Protein AF-X1R7D3-F1 (afdb_monomer)

pLDDT: mean 72.69, std 16.72, range [32.16, 94.88]

Structure (mmCIF, N/CA/C/O backbone):
data_AF-X1R7D3-F1
#
_entry.id   AF-X1R7D3-F1
#
loop_
_atom_site.group_PDB
_atom_site.id
_atom_site.type_symbol
_atom_site.label_atom_id
_atom_site.label_alt_id
_atom_site.label_comp_id
_atom_site.label_asym_id
_atom_site.label_entity_id
_atom_site.label_seq_id
_atom_site.pdbx_PDB_ins_code
_atom_site.Cartn_x
_atom_site.Cartn_y
_atom_site.Cartn_z
_atom_site.occupancy
_atom_site.B_iso_or_equiv
_atom_site.auth_seq_id
_atom_site.auth_comp_id
_atom_site.auth_asym_id
_atom_site.auth_atom_id
_atom_site.pdbx_PDB_model_num
ATOM 1 N N . MET A 1 1 ? 55.077 -17.959 -72.399 1.00 57.31 1 MET A N 1
ATOM 2 C CA . MET A 1 1 ? 54.379 -18.685 -71.309 1.00 57.31 1 MET A CA 1
ATOM 3 C C . MET A 1 1 ? 54.012 -17.823 -70.086 1.00 57.31 1 MET A C 1
ATOM 5 O O . MET A 1 1 ? 52.989 -18.089 -69.477 1.00 57.31 1 MET A O 1
ATOM 9 N N . PHE A 1 2 ? 54.732 -16.735 -69.775 1.00 54.53 2 PHE A N 1
ATOM 10 C CA . PHE A 1 2 ? 54.556 -15.923 -68.549 1.00 54.53 2 PHE A CA 1
ATOM 11 C C . PHE A 1 2 ? 53.236 -15.140 -68.358 1.00 54.53 2 PHE A C 1
ATOM 13 O O . PHE A 1 2 ? 52.910 -14.732 -67.244 1.00 54.53 2 PHE A O 1
ATOM 20 N N . LYS A 1 3 ? 52.459 -14.878 -69.418 1.00 59.38 3 LYS A N 1
ATOM 21 C CA . LYS A 1 3 ? 51.266 -14.004 -69.335 1.00 59.38 3 LYS A CA 1
ATOM 22 C C . LYS A 1 3 ? 50.040 -14.712 -68.739 1.00 59.38 3 LYS A C 1
ATOM 24 O O . LYS A 1 3 ? 49.162 -14.050 -68.191 1.00 59.38 3 LYS A O 1
ATOM 29 N N . LYS A 1 4 ? 49.978 -16.046 -68.841 1.00 58.50 4 LYS A N 1
ATOM 30 C CA . LYS A 1 4 ? 48.830 -16.857 -68.397 1.00 58.50 4 LYS A CA 1
ATOM 31 C C . LYS A 1 4 ? 48.895 -17.153 -66.894 1.00 58.50 4 LYS A C 1
ATOM 33 O O . LYS A 1 4 ? 47.883 -17.013 -66.218 1.00 58.50 4 LYS A O 1
ATOM 38 N N . GLU A 1 5 ? 50.087 -17.429 -66.361 1.00 60.28 5 GLU A N 1
ATOM 39 C CA . GLU A 1 5 ? 50.315 -17.604 -64.916 1.00 60.28 5 GLU A CA 1
ATOM 40 C C . GLU A 1 5 ? 50.056 -16.327 -64.118 1.00 60.28 5 GLU A C 1
ATOM 42 O O . GLU A 1 5 ? 49.361 -16.380 -63.107 1.00 60.28 5 GLU A O 1
ATOM 47 N N . LYS A 1 6 ? 50.518 -15.165 -64.606 1.00 62.75 6 LYS A N 1
ATOM 48 C CA . LYS A 1 6 ? 50.234 -13.875 -63.953 1.00 62.75 6 LYS A CA 1
ATOM 49 C C . LYS A 1 6 ? 48.738 -13.561 -63.913 1.00 62.75 6 LYS A C 1
ATOM 51 O O . LYS A 1 6 ? 48.257 -13.040 -62.918 1.00 62.75 6 LYS A O 1
ATOM 56 N N . ARG A 1 7 ? 47.983 -13.905 -64.966 1.00 62.12 7 ARG A N 1
ATOM 57 C CA . ARG A 1 7 ? 46.517 -13.750 -64.969 1.00 62.12 7 ARG A CA 1
ATOM 58 C C . ARG A 1 7 ? 45.848 -14.702 -63.980 1.00 62.12 7 ARG A C 1
ATOM 60 O O . ARG A 1 7 ? 44.952 -14.271 -63.270 1.00 62.12 7 ARG A O 1
ATOM 67 N N . LEU A 1 8 ? 46.322 -15.946 -63.891 1.00 65.94 8 LEU A N 1
ATOM 68 C CA . LEU A 1 8 ? 45.796 -16.947 -62.962 1.00 65.94 8 LEU A CA 1
ATOM 69 C C . LEU A 1 8 ? 46.072 -16.583 -61.492 1.00 65.94 8 LEU A C 1
ATOM 71 O O . LEU A 1 8 ? 45.227 -16.822 -60.629 1.00 65.94 8 LEU A O 1
ATOM 75 N N . SER A 1 9 ? 47.238 -16.000 -61.191 1.00 70.06 9 SER A N 1
ATOM 76 C CA . SER A 1 9 ? 47.550 -15.538 -59.834 1.00 70.06 9 SER A CA 1
ATOM 77 C C . SER A 1 9 ? 46.717 -14.314 -59.464 1.00 70.06 9 SER A C 1
ATOM 79 O O . SER A 1 9 ? 46.185 -14.264 -58.358 1.00 70.06 9 SER A O 1
ATOM 81 N N . LEU A 1 10 ? 46.527 -13.381 -60.404 1.00 73.25 10 LEU A N 1
ATOM 82 C CA . LEU A 1 10 ? 45.709 -12.187 -60.209 1.00 73.25 10 LEU A CA 1
ATOM 83 C C . LEU A 1 10 ? 44.244 -12.559 -59.937 1.00 73.25 10 LEU A C 1
ATOM 85 O O . LEU A 1 10 ? 43.667 -12.080 -58.967 1.00 73.25 10 LEU A O 1
ATOM 89 N N . THR A 1 11 ? 43.657 -13.474 -60.719 1.00 74.25 11 THR A N 1
ATOM 90 C CA . THR A 1 11 ? 42.266 -13.921 -60.520 1.00 74.25 11 THR A CA 1
ATOM 91 C C . THR A 1 11 ? 42.070 -14.655 -59.197 1.00 74.25 11 THR A C 1
ATOM 93 O O . THR A 1 11 ? 41.036 -14.490 -58.559 1.00 74.25 11 THR A O 1
ATOM 96 N N . LYS A 1 12 ? 43.065 -15.428 -58.737 1.00 74.06 12 LYS A N 1
ATOM 97 C CA . LYS A 1 12 ? 43.031 -16.064 -57.407 1.00 74.06 12 LYS A CA 1
ATOM 98 C C . LYS A 1 12 ? 43.104 -15.032 -56.280 1.00 74.06 12 LYS A C 1
ATOM 100 O O . LYS A 1 12 ? 42.455 -15.216 -55.253 1.00 74.06 12 LYS A O 1
ATOM 105 N N . LEU A 1 13 ? 43.872 -13.959 -56.472 1.00 75.12 13 LEU A N 1
ATOM 106 C CA . LEU A 1 13 ? 43.991 -12.857 -55.517 1.00 75.12 13 LEU A CA 1
ATOM 107 C C . LEU A 1 13 ? 42.681 -12.065 -55.427 1.00 75.12 13 LEU A C 1
ATOM 109 O O . LEU A 1 13 ? 42.188 -11.853 -54.326 1.00 75.12 13 LEU A O 1
ATOM 113 N N . PHE A 1 14 ? 42.063 -11.744 -56.569 1.00 75.25 14 PHE A N 1
ATOM 114 C CA . PHE A 1 14 ? 40.740 -11.113 -56.627 1.00 75.25 14 PHE A CA 1
ATOM 115 C C . PHE A 1 14 ? 39.644 -11.988 -56.016 1.00 75.25 14 PHE A C 1
ATOM 117 O O . PHE A 1 14 ? 38.826 -11.480 -55.256 1.00 75.25 14 PHE A O 1
ATOM 124 N N . LEU A 1 15 ? 39.658 -13.300 -56.276 1.00 76.31 15 LEU A N 1
ATOM 125 C CA . LEU A 1 15 ? 38.695 -14.227 -55.683 1.00 76.31 15 LEU A CA 1
ATOM 126 C C . LEU A 1 15 ? 38.820 -14.250 -54.152 1.00 76.31 15 LEU A C 1
ATOM 128 O O . LEU A 1 15 ? 37.821 -14.107 -53.454 1.00 76.31 15 LEU A O 1
ATOM 132 N N . ARG A 1 16 ? 40.045 -14.345 -53.620 1.00 79.31 16 ARG A N 1
ATOM 133 C CA . ARG A 1 16 ? 40.295 -14.294 -52.168 1.00 79.31 16 ARG A CA 1
ATOM 134 C C . ARG A 1 16 ? 39.873 -12.961 -51.553 1.00 79.31 16 ARG A C 1
ATOM 136 O O . ARG A 1 16 ? 39.253 -12.969 -50.496 1.00 79.31 16 ARG A O 1
ATOM 143 N N . LEU A 1 17 ? 40.161 -11.844 -52.228 1.00 75.69 17 LEU A N 1
ATOM 144 C CA . LEU A 1 17 ? 39.740 -10.517 -51.777 1.00 75.69 17 LEU A CA 1
ATOM 145 C C . LEU A 1 17 ? 38.211 -10.401 -51.754 1.00 75.69 17 LEU A C 1
ATOM 147 O O . LEU A 1 17 ? 37.659 -9.898 -50.785 1.00 75.69 17 LEU A O 1
ATOM 151 N N . SER A 1 18 ? 37.530 -10.914 -52.785 1.00 73.94 18 SER A N 1
ATOM 152 C CA . SER A 1 18 ? 36.067 -10.876 -52.888 1.00 73.94 18 SER A CA 1
ATOM 153 C C . SER A 1 18 ? 35.377 -11.734 -51.826 1.00 73.94 18 SER A C 1
ATOM 155 O O . SER A 1 18 ? 34.414 -11.283 -51.218 1.00 73.94 18 SER A O 1
ATOM 157 N N . ILE A 1 19 ? 35.910 -12.924 -51.527 1.00 77.06 19 ILE A N 1
ATOM 158 C CA . ILE A 1 19 ? 35.391 -13.793 -50.463 1.00 77.06 19 ILE A CA 1
ATOM 159 C C . ILE A 1 19 ? 35.581 -13.122 -49.097 1.00 77.06 19 ILE A C 1
ATOM 161 O O . ILE A 1 19 ? 34.646 -13.094 -48.302 1.00 77.06 19 ILE A O 1
ATOM 165 N N . ALA A 1 20 ? 36.752 -12.528 -48.840 1.00 77.62 20 ALA A N 1
ATOM 166 C CA . ALA A 1 20 ? 37.013 -11.803 -47.597 1.00 77.62 20 ALA A CA 1
ATOM 167 C C . ALA A 1 20 ? 36.073 -10.597 -47.418 1.00 77.62 20 ALA A C 1
ATOM 169 O O . ALA A 1 20 ? 35.551 -10.392 -46.325 1.00 77.62 20 ALA A O 1
ATOM 170 N N . LEU A 1 21 ? 35.804 -9.851 -48.496 1.00 77.69 21 LEU A N 1
ATOM 171 C CA . LEU A 1 21 ? 34.891 -8.703 -48.495 1.00 77.69 21 LEU A CA 1
ATOM 172 C C . LEU A 1 21 ? 33.436 -9.104 -48.218 1.00 77.69 21 LEU A C 1
ATOM 174 O O . LEU A 1 21 ? 32.742 -8.414 -47.473 1.00 77.69 21 LEU A O 1
ATOM 178 N N . ILE A 1 22 ? 32.980 -10.231 -48.775 1.00 75.94 22 ILE A N 1
ATOM 179 C CA . ILE A 1 22 ? 31.640 -10.774 -48.508 1.00 75.94 22 ILE A CA 1
ATOM 180 C C . ILE A 1 22 ? 31.528 -11.210 -47.040 1.00 75.94 22 ILE A C 1
ATOM 182 O O . ILE A 1 22 ? 30.565 -10.842 -46.373 1.00 75.94 22 ILE A O 1
ATOM 186 N N . PHE A 1 23 ? 32.532 -11.913 -46.501 1.00 65.62 23 PHE A N 1
ATOM 187 C CA . PHE A 1 23 ? 32.554 -12.302 -45.085 1.00 65.62 23 PHE A CA 1
ATOM 188 C C . PHE A 1 23 ? 32.565 -11.093 -44.139 1.00 65.62 23 PHE A C 1
ATOM 190 O O . PHE A 1 23 ? 31.862 -11.103 -43.130 1.00 65.62 23 PHE A O 1
ATOM 197 N N . SER A 1 24 ? 33.305 -10.029 -44.469 1.00 67.38 24 SER A N 1
ATOM 198 C CA . SER A 1 24 ? 33.297 -8.800 -43.668 1.00 67.38 24 SER A CA 1
ATOM 199 C C . SER A 1 24 ? 31.963 -8.055 -43.744 1.00 67.38 24 SER A C 1
ATOM 201 O O . SER A 1 24 ? 31.527 -7.498 -42.742 1.00 67.38 24 SER A O 1
ATOM 203 N N . LEU A 1 25 ? 31.280 -8.074 -44.895 1.00 63.66 25 LEU A N 1
ATOM 204 C CA . LEU A 1 25 ? 29.957 -7.459 -45.032 1.00 63.66 25 LEU A CA 1
ATOM 205 C C . LEU A 1 25 ? 28.893 -8.213 -44.223 1.00 63.66 25 LEU A C 1
ATOM 207 O O . LEU A 1 25 ? 28.057 -7.574 -43.595 1.00 63.66 25 LEU A O 1
ATOM 211 N N . VAL A 1 26 ? 28.960 -9.549 -44.184 1.00 65.19 26 VAL A N 1
ATOM 212 C CA . VAL A 1 26 ? 28.057 -10.391 -43.377 1.00 65.19 26 VAL A CA 1
ATOM 213 C C . VAL A 1 26 ? 28.257 -10.152 -41.875 1.00 65.19 26 VAL A C 1
ATOM 215 O O . VAL A 1 26 ? 27.282 -10.136 -41.129 1.00 65.19 26 VAL A O 1
ATOM 218 N N . LEU A 1 27 ? 29.488 -9.888 -41.421 1.00 56.31 27 LEU A N 1
ATOM 219 C CA . LEU A 1 27 ? 29.767 -9.535 -40.020 1.00 56.31 27 LEU A CA 1
ATOM 220 C C . LEU A 1 27 ? 29.240 -8.146 -39.627 1.00 56.31 27 LEU A C 1
ATOM 222 O O . LEU A 1 27 ? 28.876 -7.947 -38.474 1.00 56.31 27 LEU A O 1
ATOM 226 N N . ILE A 1 28 ? 29.180 -7.197 -40.567 1.00 57.78 28 ILE A N 1
ATOM 227 C CA . ILE A 1 28 ? 28.663 -5.839 -40.318 1.00 57.78 28 ILE A CA 1
ATOM 228 C C . ILE A 1 28 ? 27.134 -5.781 -40.494 1.00 57.78 28 ILE A C 1
ATOM 230 O O . ILE A 1 28 ? 26.473 -4.993 -39.824 1.00 57.78 28 ILE A O 1
ATOM 234 N N . SER A 1 29 ? 26.555 -6.623 -41.362 1.00 51.72 29 SER A N 1
ATOM 235 C CA . SER A 1 29 ? 25.100 -6.714 -41.573 1.00 51.72 29 SER A CA 1
ATOM 236 C C . SER A 1 29 ? 24.402 -7.715 -40.655 1.00 51.72 29 SER A C 1
ATOM 238 O O . SER A 1 29 ? 23.189 -7.884 -40.769 1.00 51.72 29 SER A O 1
ATOM 240 N N . SER A 1 30 ? 25.139 -8.406 -39.789 1.00 49.28 30 SER A N 1
ATOM 241 C CA . SER A 1 30 ? 24.543 -9.118 -38.667 1.00 49.28 30 SER A CA 1
ATOM 242 C C . SER A 1 30 ? 24.282 -8.060 -37.603 1.00 49.28 30 SER A C 1
ATOM 244 O O . SER A 1 30 ? 25.241 -7.622 -36.963 1.00 49.28 30 SER A O 1
ATOM 246 N N . PRO A 1 31 ? 23.044 -7.573 -37.409 1.00 49.59 31 PRO A N 1
ATOM 247 C CA . PRO A 1 31 ? 22.783 -6.799 -36.218 1.00 49.59 31 PRO A CA 1
ATOM 248 C C . PRO A 1 31 ? 23.159 -7.709 -35.046 1.00 49.59 31 PRO A C 1
ATOM 250 O O . PRO A 1 31 ? 22.603 -8.795 -34.890 1.00 49.59 31 PRO A O 1
ATOM 253 N N . ASN A 1 32 ? 24.095 -7.265 -34.205 1.00 48.78 32 ASN A N 1
ATOM 254 C CA . ASN A 1 32 ? 24.322 -7.812 -32.863 1.00 48.78 32 ASN A CA 1
ATOM 255 C C . ASN A 1 32 ? 23.119 -7.528 -31.951 1.00 48.78 32 ASN A C 1
ATOM 257 O O . ASN A 1 32 ? 23.250 -7.225 -30.772 1.00 48.78 32 ASN A O 1
ATOM 261 N N . SER A 1 33 ? 21.921 -7.614 -32.502 1.00 44.06 33 SER A N 1
ATOM 262 C CA . SER A 1 33 ? 20.726 -7.838 -31.754 1.00 44.06 33 SER A CA 1
ATOM 263 C C . SER A 1 33 ? 20.645 -9.357 -31.631 1.00 44.06 33 SER A C 1
ATOM 265 O O . SER A 1 33 ? 19.944 -10.033 -32.387 1.00 44.06 33 SER A O 1
ATOM 267 N N . THR A 1 34 ? 21.340 -9.912 -30.638 1.00 40.88 34 THR A N 1
ATOM 268 C CA . THR A 1 34 ? 20.720 -10.973 -29.843 1.00 40.88 34 THR A CA 1
ATOM 269 C C . THR A 1 34 ? 19.442 -10.371 -29.270 1.00 40.88 34 THR A C 1
ATOM 271 O O . THR A 1 34 ? 19.371 -9.990 -28.107 1.00 40.88 34 THR A O 1
ATOM 274 N N . ILE A 1 35 ? 18.439 -10.225 -30.137 1.00 46.88 35 ILE A N 1
ATOM 275 C CA . ILE A 1 35 ? 17.045 -10.210 -29.772 1.00 46.88 35 ILE A CA 1
ATOM 276 C C . ILE A 1 35 ? 16.872 -11.630 -29.269 1.00 46.88 35 ILE A C 1
ATOM 278 O O . ILE A 1 35 ? 16.552 -12.554 -30.013 1.00 46.88 35 ILE A O 1
ATOM 282 N N . LEU A 1 36 ? 17.182 -11.820 -27.986 1.00 41.06 36 LEU A N 1
ATOM 283 C CA . LEU A 1 36 ? 16.329 -12.652 -27.171 1.00 41.06 36 LEU A CA 1
ATOM 284 C C . LEU A 1 36 ? 14.931 -12.181 -27.546 1.00 41.06 36 LEU A C 1
ATOM 286 O O . LEU A 1 36 ? 14.529 -11.078 -27.181 1.00 41.06 36 L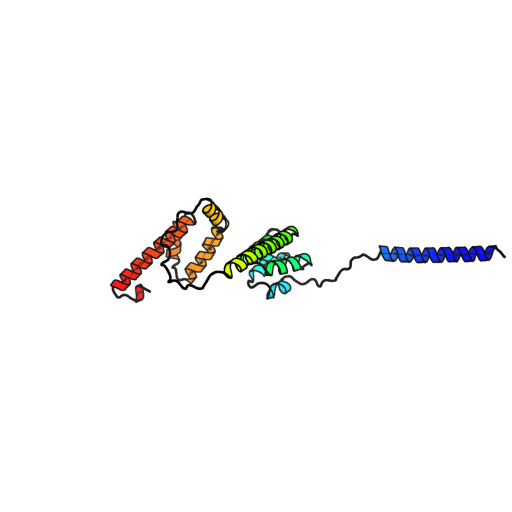EU A O 1
ATOM 290 N N . ALA A 1 37 ? 14.238 -12.968 -28.363 1.00 42.53 37 ALA A N 1
ATOM 291 C CA . ALA A 1 37 ? 12.797 -12.911 -28.424 1.00 42.53 37 ALA A CA 1
ATOM 292 C C . ALA A 1 37 ? 12.338 -13.344 -27.025 1.00 42.53 37 ALA A C 1
ATOM 294 O O . ALA A 1 37 ? 11.969 -14.490 -26.800 1.00 42.53 37 ALA A O 1
ATOM 295 N N . SER A 1 38 ? 12.524 -12.457 -26.043 1.00 50.25 38 SER A N 1
ATOM 296 C CA . SER A 1 38 ? 11.838 -12.518 -24.774 1.00 50.25 38 SER A CA 1
ATOM 297 C C . SER A 1 38 ? 10.393 -12.420 -25.191 1.00 50.25 38 SER A C 1
ATOM 299 O O . SER A 1 38 ? 9.973 -11.364 -25.657 1.00 50.25 38 SER A O 1
ATOM 301 N N . GLU A 1 39 ? 9.675 -13.530 -25.080 1.00 55.97 39 GLU A N 1
ATOM 302 C CA . GLU A 1 39 ? 8.222 -13.532 -25.026 1.00 55.97 39 GLU A CA 1
ATOM 303 C C . GLU A 1 39 ? 7.790 -12.273 -24.258 1.00 55.97 39 GLU A C 1
ATOM 305 O O . GLU A 1 39 ? 8.197 -12.055 -23.104 1.00 55.97 39 GLU A O 1
ATOM 310 N N . THR A 1 40 ? 7.105 -11.365 -24.951 1.00 59.59 40 THR A N 1
ATOM 311 C CA . THR A 1 40 ? 6.524 -10.182 -24.330 1.00 59.59 40 THR A CA 1
ATOM 312 C C . THR A 1 40 ? 5.401 -10.714 -23.455 1.00 59.59 40 THR A C 1
ATOM 314 O O . THR A 1 40 ? 4.355 -11.154 -23.926 1.00 59.59 40 THR A O 1
ATOM 317 N N . ILE A 1 41 ? 5.684 -10.828 -22.158 1.00 79.19 41 ILE A N 1
ATOM 318 C CA . ILE A 1 41 ? 4.720 -11.347 -21.193 1.00 79.19 41 ILE A CA 1
ATOM 319 C C . ILE A 1 41 ? 3.824 -10.176 -20.819 1.00 79.19 41 ILE A C 1
ATOM 321 O O . ILE A 1 41 ? 4.319 -9.122 -20.410 1.00 79.19 41 ILE A O 1
ATOM 325 N N . ASN A 1 42 ? 2.511 -10.365 -20.947 1.00 85.38 42 ASN A N 1
ATOM 326 C CA . ASN A 1 42 ? 1.552 -9.357 -20.529 1.00 85.38 42 ASN A CA 1
ATOM 327 C C . ASN A 1 42 ? 1.665 -9.126 -19.017 1.00 85.38 42 ASN A C 1
ATOM 329 O O . ASN A 1 42 ? 1.667 -10.079 -18.229 1.00 85.38 42 ASN A O 1
ATOM 333 N N . VAL A 1 43 ? 1.702 -7.859 -18.605 1.00 85.75 43 VAL A N 1
ATOM 334 C CA . VAL A 1 43 ? 1.849 -7.487 -17.195 1.00 85.75 43 VAL A CA 1
ATOM 335 C C . VAL A 1 43 ? 0.803 -8.151 -16.301 1.00 85.75 43 VAL A C 1
ATOM 337 O O . VAL A 1 43 ? 1.138 -8.586 -15.202 1.00 85.75 43 VAL A O 1
ATOM 340 N N . LYS A 1 44 ? -0.442 -8.308 -16.774 1.00 86.38 44 LYS A N 1
ATOM 341 C CA . LYS A 1 44 ? -1.538 -8.899 -15.989 1.00 86.38 44 LYS A CA 1
ATOM 342 C C . LYS A 1 44 ? -1.271 -10.353 -15.629 1.00 86.38 44 LYS A C 1
ATOM 344 O O . LYS A 1 44 ? -1.581 -10.761 -14.513 1.00 86.38 44 LYS A O 1
ATOM 349 N N . ASP A 1 45 ? -0.695 -11.110 -16.555 1.00 88.25 45 ASP A N 1
ATOM 350 C CA . ASP A 1 45 ? -0.355 -12.509 -16.321 1.00 88.25 45 ASP A CA 1
ATOM 351 C C . ASP A 1 45 ? 0.872 -12.617 -15.412 1.00 88.25 45 ASP A C 1
ATOM 353 O O . ASP A 1 45 ? 0.902 -13.460 -14.518 1.00 88.25 45 ASP A O 1
ATOM 357 N N . TYR A 1 46 ? 1.844 -11.710 -15.567 1.00 88.81 46 TYR A N 1
ATOM 358 C CA . TYR A 1 46 ? 3.070 -11.718 -14.767 1.00 88.81 46 TYR A CA 1
ATOM 359 C C . TYR A 1 46 ? 2.831 -11.400 -13.282 1.00 88.81 46 TYR A C 1
ATOM 361 O O . TYR A 1 46 ? 3.474 -11.990 -12.414 1.00 88.81 46 TYR A O 1
ATOM 369 N N . ILE A 1 47 ? 1.910 -10.481 -12.968 1.00 89.62 47 ILE A N 1
ATOM 370 C CA . ILE A 1 47 ? 1.684 -10.003 -11.590 1.00 89.62 47 ILE A CA 1
ATOM 371 C C . ILE A 1 47 ? 0.651 -10.813 -10.798 1.00 89.62 47 ILE A C 1
ATOM 373 O O . ILE A 1 47 ? 0.571 -10.657 -9.578 1.00 89.62 47 ILE A O 1
ATOM 377 N N . LYS A 1 48 ? -0.126 -11.674 -11.467 1.00 86.00 48 LYS A N 1
ATOM 378 C CA . LYS A 1 48 ? -1.293 -12.373 -10.904 1.00 86.00 48 LYS A CA 1
ATOM 379 C C . LYS A 1 48 ? -0.998 -13.150 -9.617 1.00 86.00 48 LYS A C 1
ATOM 381 O O . LYS A 1 48 ? -1.804 -13.102 -8.694 1.00 86.00 48 LYS A O 1
ATOM 386 N N . ASP A 1 49 ? 0.156 -13.809 -9.551 1.00 85.81 49 ASP A N 1
ATOM 387 C CA . ASP A 1 49 ? 0.562 -14.638 -8.406 1.00 85.81 49 ASP A CA 1
ATOM 388 C C . ASP A 1 49 ? 1.659 -13.977 -7.548 1.00 85.81 49 ASP A C 1
ATOM 390 O O . ASP A 1 49 ? 2.175 -14.580 -6.608 1.00 85.81 49 ASP A O 1
ATOM 394 N N . LYS A 1 50 ? 2.038 -12.731 -7.868 1.00 88.06 50 LYS A N 1
ATOM 395 C CA 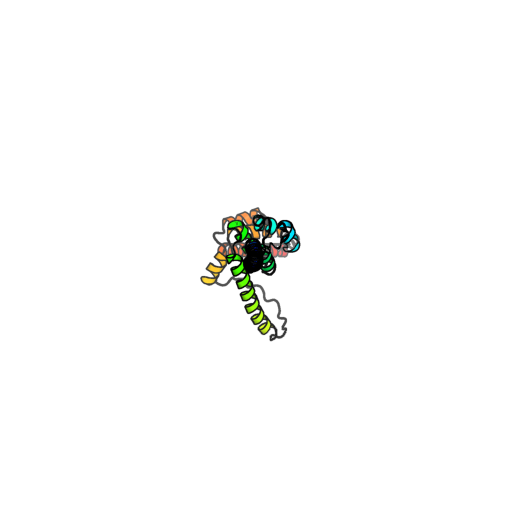. LYS A 1 50 ? 3.129 -12.007 -7.193 1.00 88.06 50 LYS A CA 1
ATOM 396 C C . LYS A 1 50 ? 2.640 -11.050 -6.119 1.00 88.06 50 LYS A C 1
ATOM 398 O O . LYS A 1 50 ? 3.350 -10.836 -5.138 1.00 88.06 50 LYS A O 1
ATOM 403 N N . PHE A 1 51 ? 1.438 -10.495 -6.283 1.00 88.25 51 PHE A N 1
ATOM 404 C CA . PHE A 1 51 ? 0.890 -9.517 -5.351 1.00 88.25 51 PHE A CA 1
ATOM 405 C C . PHE A 1 51 ? -0.480 -9.931 -4.803 1.00 88.25 51 PHE A C 1
ATOM 407 O O . PHE A 1 51 ? -1.350 -10.351 -5.564 1.00 88.25 51 PHE A O 1
ATOM 414 N N . PRO A 1 52 ? -0.732 -9.735 -3.497 1.00 78.00 52 PRO A N 1
ATOM 415 C CA . PRO A 1 52 ? -1.973 -10.170 -2.855 1.00 78.00 52 PRO A CA 1
ATOM 416 C C . PRO A 1 52 ? -3.195 -9.303 -3.202 1.00 78.00 52 PRO A C 1
ATOM 418 O O . PRO A 1 52 ? -4.327 -9.696 -2.926 1.00 78.00 52 PRO A O 1
ATOM 421 N N . SER A 1 53 ? -2.999 -8.110 -3.778 1.00 83.19 53 SER A N 1
ATOM 422 C CA . SER A 1 53 ? -4.064 -7.122 -3.989 1.00 83.19 53 SER A CA 1
ATOM 423 C C . SER A 1 53 ? -4.300 -6.808 -5.464 1.00 83.19 53 SER A C 1
ATOM 425 O O . SER A 1 53 ? -3.387 -6.486 -6.215 1.00 83.19 53 SER A O 1
ATOM 427 N N . VAL A 1 54 ? -5.566 -6.772 -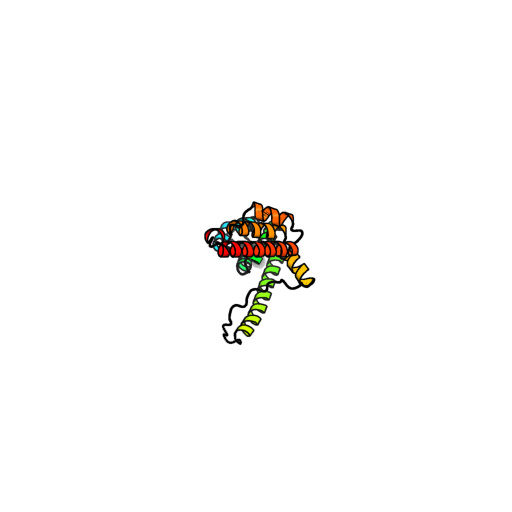5.876 1.00 83.94 54 VAL A N 1
ATOM 428 C CA . VAL A 1 54 ? -5.956 -6.421 -7.255 1.00 83.94 54 VAL A CA 1
ATOM 429 C C . VAL A 1 54 ? -5.613 -4.979 -7.648 1.00 83.94 54 VAL A C 1
ATOM 431 O O . VAL A 1 54 ? -5.664 -4.639 -8.827 1.00 83.94 54 VAL A O 1
ATOM 434 N N . ILE A 1 55 ? -5.247 -4.117 -6.691 1.00 83.44 55 ILE A N 1
ATOM 435 C CA . ILE A 1 55 ? -4.865 -2.725 -6.967 1.00 83.44 55 ILE A CA 1
ATOM 436 C C . ILE A 1 55 ? -3.607 -2.627 -7.842 1.00 83.44 55 ILE A C 1
ATOM 438 O O . ILE A 1 55 ? -3.478 -1.684 -8.622 1.00 83.44 55 ILE A O 1
ATOM 442 N N . TYR A 1 56 ? -2.712 -3.618 -7.769 1.00 88.19 56 TYR A N 1
ATOM 443 C CA . TYR A 1 56 ? -1.498 -3.659 -8.586 1.00 88.19 56 TYR A CA 1
ATOM 444 C C . TYR A 1 56 ? -1.815 -3.831 -10.075 1.00 88.19 56 TYR A C 1
ATOM 446 O O . TYR A 1 56 ? -1.115 -3.258 -10.903 1.00 88.19 56 TYR A O 1
ATOM 454 N N . ASN A 1 57 ? -2.941 -4.471 -10.415 1.00 86.69 57 ASN A N 1
ATOM 455 C CA . ASN A 1 57 ? -3.431 -4.547 -11.796 1.00 86.69 57 ASN A CA 1
ATOM 456 C C . ASN A 1 57 ? -3.807 -3.181 -12.371 1.00 86.69 57 ASN A C 1
ATOM 458 O O . ASN A 1 57 ? -3.874 -3.044 -13.584 1.00 86.69 57 ASN A O 1
ATOM 462 N N . ILE A 1 58 ? -4.102 -2.195 -11.519 1.00 85.62 58 ILE A N 1
ATOM 463 C CA . ILE A 1 58 ? -4.394 -0.822 -11.939 1.00 85.62 58 ILE A CA 1
ATOM 464 C C . ILE A 1 58 ? -3.092 -0.029 -12.008 1.00 85.62 58 ILE A C 1
ATOM 466 O O . ILE A 1 58 ? -2.846 0.663 -12.988 1.00 85.62 58 ILE A O 1
ATOM 470 N N . TYR A 1 59 ? -2.252 -0.137 -10.978 1.00 89.62 59 TYR A N 1
ATOM 471 C CA . TYR A 1 59 ? -1.036 0.665 -10.883 1.00 89.62 59 TYR A CA 1
ATOM 472 C C . TYR A 1 59 ? 0.047 0.277 -11.889 1.00 89.62 59 TYR A C 1
ATOM 474 O O . TYR A 1 59 ? 0.702 1.154 -12.435 1.00 89.62 59 TYR A O 1
ATOM 482 N N . LEU A 1 60 ? 0.201 -1.017 -12.163 1.00 90.75 60 LEU A N 1
ATOM 483 C CA . LEU A 1 60 ? 1.198 -1.532 -13.102 1.00 90.75 60 LEU A CA 1
ATOM 484 C C . LEU A 1 60 ? 0.632 -1.713 -14.518 1.00 90.75 60 LEU A C 1
ATOM 486 O O . LEU A 1 60 ? 1.349 -2.146 -15.412 1.00 90.75 60 LEU A O 1
ATOM 490 N N . ALA A 1 61 ? -0.639 -1.356 -14.748 1.00 86.69 61 ALA A N 1
ATOM 491 C CA . ALA A 1 61 ? -1.283 -1.478 -16.058 1.00 86.69 61 ALA A CA 1
ATOM 492 C C . ALA A 1 61 ? -0.546 -0.712 -17.162 1.00 86.69 61 ALA A C 1
ATOM 494 O O . ALA A 1 61 ? -0.611 -1.110 -18.319 1.00 86.69 61 ALA A O 1
ATOM 495 N N . SER A 1 62 ? 0.133 0.383 -16.806 1.00 83.12 62 SER A N 1
ATOM 496 C CA . SER A 1 62 ? 0.866 1.232 -17.747 1.00 83.12 62 SER A CA 1
ATOM 497 C C . SER A 1 62 ? 2.089 0.558 -18.368 1.00 83.12 62 SER A C 1
ATOM 499 O O . SER A 1 62 ? 2.600 1.090 -19.345 1.00 83.12 62 SER A O 1
ATOM 501 N N . LEU A 1 63 ? 2.563 -0.559 -17.804 1.00 86.12 63 LEU A N 1
ATOM 502 C CA . LEU A 1 63 ? 3.707 -1.306 -18.336 1.00 86.12 63 LEU A CA 1
ATOM 503 C C . LEU A 1 63 ? 3.318 -2.182 -19.537 1.00 86.12 63 LEU A C 1
ATOM 505 O O . LEU A 1 63 ? 4.155 -2.450 -20.379 1.00 86.12 63 LEU A O 1
ATOM 509 N N . ASP A 1 64 ? 2.048 -2.594 -19.630 1.00 83.75 64 ASP A N 1
ATOM 510 C CA . ASP A 1 64 ? 1.465 -3.432 -20.695 1.00 83.75 64 ASP A CA 1
ATOM 511 C C . ASP A 1 64 ? 2.298 -4.673 -21.097 1.00 83.75 64 ASP A C 1
ATOM 513 O O . ASP A 1 64 ? 2.064 -5.769 -20.570 1.00 83.75 64 ASP A O 1
ATOM 517 N N . GLU A 1 65 ? 3.275 -4.509 -21.994 1.00 86.75 65 GLU A N 1
ATOM 518 C CA . GLU A 1 65 ? 4.249 -5.526 -22.396 1.00 86.75 65 GLU A CA 1
ATOM 519 C C . GLU A 1 65 ? 5.570 -5.338 -21.651 1.00 86.75 65 GLU A C 1
ATOM 521 O O . GLU A 1 65 ? 6.319 -4.406 -21.927 1.00 86.75 65 GLU A O 1
ATOM 526 N N . LEU A 1 66 ? 5.881 -6.269 -20.745 1.00 87.94 66 LEU A N 1
ATOM 527 C CA . LEU A 1 66 ? 7.032 -6.110 -19.862 1.00 87.94 66 LEU A CA 1
ATOM 528 C C . LEU A 1 66 ? 8.365 -6.353 -20.572 1.00 87.94 66 LEU A C 1
ATOM 530 O O . LEU A 1 66 ? 8.648 -7.472 -21.029 1.00 87.94 66 LEU A O 1
ATOM 534 N N . ASP A 1 67 ? 9.228 -5.341 -20.543 1.00 87.69 67 ASP A N 1
ATOM 535 C CA . ASP A 1 67 ? 10.639 -5.484 -20.877 1.00 87.69 67 ASP A CA 1
ATOM 536 C C . ASP A 1 67 ? 11.450 -6.134 -19.734 1.00 87.69 67 ASP A C 1
ATOM 538 O O . ASP A 1 67 ? 10.941 -6.476 -18.662 1.00 87.69 67 ASP A O 1
ATOM 542 N N . GLN A 1 68 ? 12.743 -6.372 -19.967 1.00 88.44 68 GLN A N 1
ATOM 543 C CA . GLN A 1 68 ? 13.602 -7.040 -18.986 1.00 88.44 68 GLN A CA 1
ATOM 544 C C . GLN A 1 68 ? 13.763 -6.242 -17.679 1.00 88.44 68 GLN A C 1
ATOM 546 O O . GLN A 1 68 ? 13.869 -6.846 -16.610 1.00 88.44 68 GLN A O 1
ATOM 551 N N . TYR A 1 69 ? 13.791 -4.912 -17.752 1.00 88.25 69 TYR A N 1
ATOM 552 C CA . TYR A 1 69 ? 13.957 -4.039 -16.592 1.00 88.25 69 TYR A CA 1
ATOM 553 C C . TYR A 1 69 ? 12.658 -3.907 -15.802 1.00 88.25 69 TYR A C 1
ATOM 555 O O . TYR A 1 69 ? 12.689 -3.867 -14.575 1.00 88.25 69 TYR A O 1
ATOM 563 N N . GLU A 1 70 ? 11.518 -3.895 -16.484 1.00 90.44 70 GLU A N 1
ATOM 564 C CA . GLU A 1 70 ? 10.196 -3.870 -15.865 1.00 90.44 70 GLU A CA 1
ATOM 565 C C . GLU A 1 70 ? 9.879 -5.195 -15.159 1.00 90.44 70 GLU A C 1
ATOM 567 O O . GLU A 1 70 ? 9.356 -5.191 -14.041 1.00 90.44 70 GLU A O 1
ATOM 572 N N . LYS A 1 71 ? 10.268 -6.335 -15.755 1.00 91.75 71 LYS A N 1
ATOM 573 C CA . LYS A 1 71 ? 10.220 -7.651 -15.089 1.00 91.75 71 LYS A CA 1
ATOM 574 C C . LYS A 1 71 ? 11.059 -7.648 -13.817 1.00 91.75 71 LYS A C 1
ATOM 576 O O . LYS A 1 71 ? 10.570 -8.038 -12.757 1.00 91.75 71 LYS A O 1
ATOM 581 N N . GLU A 1 72 ? 12.297 -7.161 -13.913 1.00 92.81 72 GLU A N 1
ATOM 582 C CA . GLU A 1 72 ? 13.181 -7.062 -12.756 1.00 92.81 72 GLU A CA 1
ATOM 583 C C . GLU A 1 72 ? 12.588 -6.150 -11.678 1.00 92.81 72 GLU A C 1
ATOM 585 O O . GLU A 1 72 ? 12.564 -6.518 -10.506 1.00 92.81 72 GLU A O 1
ATOM 590 N N . PHE A 1 73 ? 12.063 -4.987 -12.057 1.00 93.88 73 PHE A N 1
ATOM 591 C CA . PHE A 1 73 ? 11.411 -4.076 -11.126 1.00 93.88 73 PHE A CA 1
ATOM 592 C C . PHE A 1 73 ? 10.287 -4.759 -10.355 1.00 93.88 73 PHE A C 1
ATOM 594 O O . PHE A 1 73 ? 10.243 -4.642 -9.134 1.00 93.88 73 PHE A O 1
ATOM 601 N N . ILE A 1 74 ? 9.423 -5.513 -11.034 1.00 93.69 74 ILE A N 1
ATOM 602 C CA . ILE A 1 74 ? 8.336 -6.257 -10.390 1.00 93.69 74 ILE A CA 1
ATOM 603 C C . ILE A 1 74 ? 8.877 -7.307 -9.410 1.00 93.69 74 ILE A C 1
ATOM 605 O O . ILE A 1 74 ? 8.353 -7.435 -8.302 1.00 93.69 74 ILE A O 1
ATOM 609 N N . ASP A 1 75 ? 9.929 -8.034 -9.785 1.00 93.50 75 ASP A N 1
ATOM 610 C CA . ASP A 1 75 ? 10.529 -9.068 -8.936 1.00 93.50 75 ASP A CA 1
ATOM 611 C C . ASP A 1 75 ? 11.192 -8.473 -7.690 1.00 93.50 75 ASP A C 1
ATOM 613 O O . ASP A 1 75 ? 11.064 -9.001 -6.585 1.00 93.50 75 ASP A O 1
ATOM 617 N N . VAL A 1 76 ? 11.881 -7.344 -7.848 1.00 93.31 76 VAL A N 1
ATOM 618 C CA . VAL A 1 76 ? 12.487 -6.600 -6.741 1.00 93.31 76 VAL A CA 1
ATOM 619 C C . VAL A 1 76 ? 11.385 -6.026 -5.845 1.00 93.31 76 VAL A C 1
ATOM 621 O O . VAL A 1 76 ? 11.445 -6.187 -4.626 1.00 93.31 76 VAL A O 1
ATOM 624 N N . LEU A 1 77 ? 10.344 -5.439 -6.438 1.00 92.69 77 LEU A N 1
ATOM 625 C CA . LEU A 1 77 ? 9.200 -4.868 -5.735 1.00 92.69 77 LEU A CA 1
ATOM 626 C C . LEU A 1 77 ? 8.494 -5.909 -4.861 1.00 92.69 77 LEU A C 1
ATOM 628 O O . LEU A 1 77 ? 8.204 -5.620 -3.706 1.00 92.69 77 LEU A O 1
ATOM 632 N N . GLN A 1 78 ? 8.272 -7.126 -5.367 1.00 93.19 78 GLN A N 1
ATOM 633 C CA . GLN A 1 78 ? 7.622 -8.219 -4.629 1.00 93.19 78 GLN A CA 1
ATOM 634 C C . GLN A 1 78 ? 8.302 -8.537 -3.283 1.00 93.19 78 GLN A C 1
ATOM 636 O O . GLN A 1 78 ? 7.644 -9.002 -2.354 1.00 93.19 78 GLN A O 1
ATOM 641 N N . ASN A 1 79 ? 9.606 -8.279 -3.160 1.00 90.75 79 ASN A N 1
ATOM 642 C CA . ASN A 1 79 ? 10.373 -8.570 -1.949 1.00 90.75 79 ASN A CA 1
ATOM 643 C C . ASN A 1 79 ? 10.281 -7.479 -0.870 1.00 90.75 79 ASN A C 1
ATOM 645 O O . ASN A 1 79 ? 10.794 -7.684 0.229 1.00 90.75 79 ASN A O 1
ATOM 649 N N . LEU A 1 80 ? 9.671 -6.331 -1.170 1.00 88.88 80 LEU A N 1
ATOM 650 C CA . LEU A 1 80 ? 9.512 -5.235 -0.214 1.00 88.88 80 LEU A CA 1
ATOM 651 C C . LEU A 1 80 ? 8.285 -5.421 0.694 1.00 88.88 80 LEU A C 1
ATOM 653 O O . LEU A 1 80 ? 7.370 -6.167 0.347 1.00 88.88 80 LEU A O 1
ATOM 657 N N . PRO A 1 81 ? 8.203 -4.704 1.827 1.00 89.06 81 PRO A N 1
ATOM 658 C CA . PRO A 1 81 ? 6.977 -4.588 2.619 1.00 89.06 81 PRO A CA 1
ATOM 659 C C . PRO A 1 81 ? 5.782 -4.036 1.812 1.00 89.06 81 PRO A C 1
ATOM 661 O O . PRO A 1 81 ? 5.954 -3.248 0.882 1.00 89.06 81 PRO A O 1
ATOM 664 N N . GLU A 1 82 ? 4.549 -4.420 2.161 1.00 86.44 82 GLU A N 1
ATOM 665 C CA . GLU A 1 82 ? 3.339 -4.098 1.374 1.00 86.44 82 GLU A CA 1
ATOM 666 C C . GLU A 1 82 ? 3.097 -2.582 1.197 1.00 86.44 82 GLU A C 1
ATOM 668 O O . GLU A 1 82 ? 2.628 -2.126 0.150 1.00 86.44 82 GLU A O 1
ATOM 673 N N . ASP A 1 83 ? 3.436 -1.772 2.199 1.00 84.12 83 ASP A N 1
ATOM 674 C CA . ASP A 1 83 ? 3.331 -0.313 2.139 1.00 84.12 83 ASP A CA 1
ATOM 675 C C . ASP A 1 83 ? 4.289 0.286 1.099 1.00 84.12 83 ASP A C 1
ATOM 677 O O . ASP A 1 83 ? 3.891 1.153 0.311 1.00 84.12 83 ASP A O 1
ATOM 681 N N . LYS A 1 84 ? 5.520 -0.232 1.043 1.00 90.00 84 LYS A N 1
ATOM 682 C CA . LYS A 1 84 ? 6.540 0.131 0.055 1.00 90.00 84 LYS A CA 1
ATOM 683 C C . 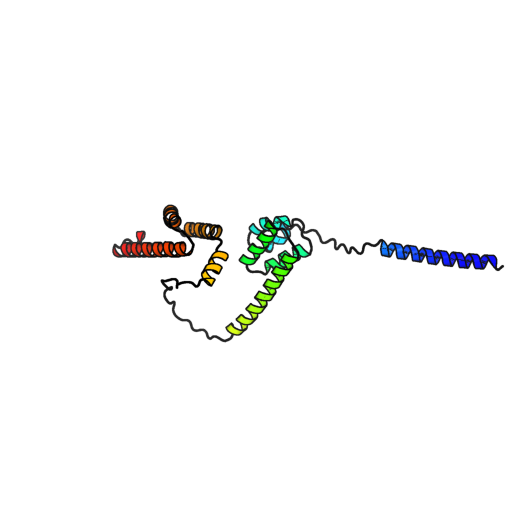LYS A 1 84 ? 6.175 -0.356 -1.338 1.00 90.00 84 LYS A C 1
ATOM 685 O O . LYS A 1 84 ? 6.245 0.425 -2.289 1.00 90.00 84 LYS A O 1
ATOM 690 N N . GLN A 1 85 ? 5.695 -1.595 -1.452 1.00 91.88 85 GLN A N 1
ATOM 691 C CA . GLN A 1 85 ? 5.175 -2.138 -2.707 1.00 91.88 85 GLN A CA 1
ATOM 692 C C . GLN A 1 85 ? 4.134 -1.200 -3.321 1.00 91.88 85 GLN A C 1
ATOM 694 O O . GLN A 1 85 ? 4.225 -0.792 -4.482 1.00 91.88 85 GLN A O 1
ATOM 699 N N . ARG A 1 86 ? 3.157 -0.796 -2.505 1.00 90.38 86 ARG A N 1
ATOM 700 C CA . ARG A 1 86 ? 2.071 0.084 -2.928 1.00 90.38 86 ARG A CA 1
ATOM 701 C C . ARG A 1 86 ? 2.554 1.484 -3.292 1.00 90.38 86 ARG A C 1
ATOM 703 O O . ARG A 1 86 ? 2.012 2.081 -4.223 1.00 90.38 86 ARG A O 1
ATOM 710 N N . TYR A 1 87 ? 3.529 2.018 -2.560 1.00 92.69 87 TYR A N 1
ATOM 711 C CA . TYR A 1 87 ? 4.128 3.320 -2.846 1.00 92.69 87 TYR A CA 1
ATOM 712 C C . TYR A 1 87 ? 4.770 3.340 -4.239 1.00 92.69 87 TYR A C 1
ATOM 714 O O . TYR A 1 87 ? 4.393 4.166 -5.071 1.00 92.69 87 TYR A O 1
ATOM 722 N N . TYR A 1 88 ? 5.660 2.387 -4.521 1.00 92.94 88 TYR A N 1
ATOM 723 C CA . TYR A 1 88 ? 6.393 2.333 -5.786 1.00 92.94 88 TYR A CA 1
ATOM 724 C C . TYR A 1 88 ? 5.508 1.967 -6.977 1.00 92.94 88 TYR A C 1
ATOM 726 O O . TYR A 1 88 ? 5.633 2.574 -8.038 1.00 92.94 88 TYR A O 1
ATOM 734 N N . ALA A 1 89 ? 4.543 1.061 -6.804 1.00 93.06 89 ALA A N 1
ATOM 735 C CA . ALA A 1 89 ? 3.559 0.792 -7.850 1.00 93.06 89 ALA A CA 1
ATOM 736 C C . ALA A 1 89 ? 2.764 2.061 -8.210 1.00 93.06 89 ALA A C 1
ATOM 738 O O . ALA A 1 89 ? 2.518 2.347 -9.380 1.00 93.06 89 ALA A O 1
ATOM 739 N N . LYS A 1 90 ? 2.392 2.870 -7.211 1.00 92.75 90 LYS A N 1
ATOM 740 C CA . LYS A 1 90 ? 1.679 4.130 -7.444 1.00 92.75 90 LYS A CA 1
ATOM 741 C C . LYS A 1 90 ? 2.556 5.194 -8.117 1.00 92.75 90 LYS A C 1
ATOM 743 O O . LYS A 1 90 ? 2.029 5.996 -8.884 1.00 92.75 90 LYS A O 1
ATOM 748 N N . GLU A 1 91 ? 3.854 5.228 -7.831 1.00 89.94 91 GLU A N 1
ATOM 749 C CA . GLU A 1 91 ? 4.816 6.067 -8.562 1.00 89.94 91 GLU A CA 1
ATOM 750 C C . GLU A 1 91 ? 4.830 5.709 -10.052 1.00 89.94 91 GLU A C 1
ATOM 752 O O . GLU A 1 91 ? 4.652 6.605 -10.874 1.00 89.94 91 GLU A O 1
ATOM 757 N N . VAL A 1 92 ? 4.911 4.416 -10.393 1.00 92.31 92 VAL A N 1
ATOM 758 C CA . VAL A 1 92 ? 4.822 3.940 -11.787 1.00 92.31 92 VAL A CA 1
ATOM 759 C C . VAL A 1 92 ? 3.516 4.386 -12.443 1.00 92.31 92 VAL A C 1
ATOM 761 O O . VAL A 1 92 ? 3.531 4.903 -13.555 1.00 92.31 92 VAL A O 1
ATOM 764 N N . TYR A 1 93 ? 2.390 4.273 -11.738 1.00 89.44 93 TYR A N 1
ATOM 765 C CA . TYR A 1 93 ? 1.092 4.708 -12.259 1.00 89.44 93 TYR A CA 1
ATOM 766 C C . TYR A 1 93 ? 1.029 6.210 -12.580 1.00 89.44 93 TYR A C 1
ATOM 768 O O . TYR A 1 93 ? 0.412 6.611 -13.564 1.00 89.44 93 TYR A O 1
ATOM 776 N N . ASN A 1 94 ? 1.624 7.056 -11.732 1.00 90.00 94 ASN A N 1
ATOM 777 C CA . ASN A 1 94 ? 1.547 8.510 -11.899 1.00 90.00 94 ASN A CA 1
ATOM 778 C C . ASN A 1 94 ? 2.587 9.044 -12.889 1.00 90.00 94 ASN A C 1
ATOM 780 O O . ASN A 1 94 ? 2.297 9.992 -13.617 1.00 90.00 94 ASN A O 1
ATOM 784 N N . ASN A 1 95 ? 3.793 8.474 -12.869 1.00 90.12 95 ASN A N 1
ATOM 785 C CA . ASN A 1 95 ? 4.978 9.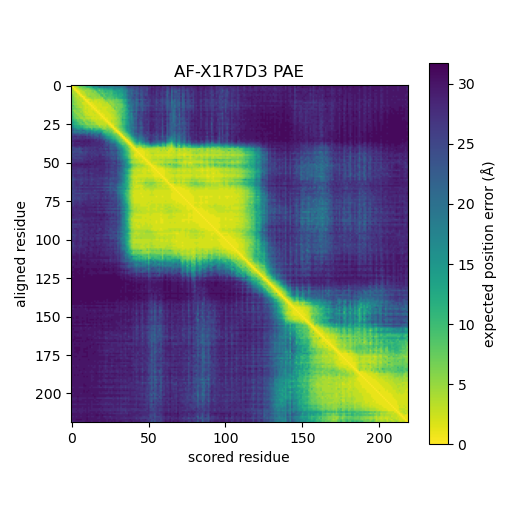056 -13.498 1.00 90.12 95 ASN A CA 1
ATOM 786 C C . ASN A 1 95 ? 5.588 8.160 -14.589 1.00 90.12 95 ASN A C 1
ATOM 788 O O . ASN A 1 95 ? 6.494 8.600 -15.291 1.00 90.12 95 ASN A O 1
ATOM 792 N N . GLY A 1 96 ? 5.100 6.927 -14.745 1.00 88.69 96 GLY A N 1
ATOM 793 C CA . GLY A 1 96 ? 5.710 5.906 -15.590 1.00 88.69 96 GLY A CA 1
ATOM 794 C C . GLY A 1 96 ? 6.884 5.193 -14.915 1.00 88.69 96 GLY A C 1
ATOM 795 O O . GLY A 1 96 ? 7.353 5.579 -13.841 1.00 88.69 96 GLY A O 1
ATOM 796 N N . PHE A 1 97 ? 7.356 4.122 -15.551 1.00 91.44 97 PHE A N 1
ATOM 797 C CA . PHE A 1 97 ? 8.559 3.417 -15.121 1.00 91.44 97 PHE A CA 1
ATOM 798 C C . PHE A 1 97 ? 9.821 4.156 -15.573 1.00 91.44 97 PHE A C 1
ATOM 800 O O . PHE A 1 97 ? 9.913 4.636 -16.703 1.00 91.44 97 PHE A O 1
ATOM 807 N N . THR A 1 98 ? 10.809 4.231 -14.682 1.00 91.12 98 THR A N 1
ATOM 808 C CA . THR A 1 98 ? 12.139 4.764 -14.979 1.00 91.12 98 THR A CA 1
ATOM 809 C C . THR A 1 98 ? 13.207 3.890 -14.337 1.00 91.12 98 THR A C 1
ATOM 811 O O . THR A 1 98 ? 12.999 3.286 -13.283 1.00 91.12 98 THR A O 1
ATOM 814 N N . GLN A 1 99 ? 14.392 3.852 -14.942 1.00 91.12 99 GLN A N 1
ATOM 815 C CA . GLN A 1 99 ? 15.512 3.070 -14.416 1.00 91.12 99 GLN A CA 1
ATOM 816 C C . GLN A 1 99 ? 16.007 3.596 -13.057 1.00 91.12 99 GLN A C 1
ATOM 818 O O . GLN A 1 99 ? 16.392 2.811 -12.194 1.00 91.12 99 GLN A O 1
ATOM 823 N N . GLU A 1 100 ? 15.891 4.905 -12.817 1.00 91.06 100 GLU A N 1
ATOM 824 C CA . GLU A 1 100 ? 16.149 5.515 -11.506 1.00 91.06 100 GLU A CA 1
ATOM 825 C C . GLU A 1 100 ? 15.232 4.948 -10.412 1.00 91.06 100 GLU A C 1
ATOM 827 O O . GLU A 1 100 ? 15.634 4.829 -9.254 1.00 91.06 100 GLU A O 1
ATOM 832 N N . LEU A 1 101 ? 13.987 4.597 -10.756 1.00 92.00 101 LEU A N 1
ATOM 833 C CA . LEU A 1 101 ? 13.053 3.993 -9.811 1.00 92.00 101 LEU A CA 1
ATOM 834 C C . LEU A 1 101 ? 13.518 2.591 -9.405 1.00 92.00 101 LEU A C 1
ATOM 836 O O . LEU A 1 101 ? 13.504 2.266 -8.222 1.00 92.00 101 LEU A O 1
ATOM 840 N N . LEU A 1 102 ? 13.984 1.788 -10.365 1.00 92.75 102 LEU A N 1
ATOM 841 C CA . LEU A 1 102 ? 14.557 0.467 -10.096 1.00 92.75 102 LEU A CA 1
ATOM 842 C C . LEU A 1 102 ? 15.785 0.559 -9.176 1.00 92.75 102 LEU A C 1
ATOM 844 O O . LEU A 1 102 ? 15.912 -0.228 -8.238 1.00 92.75 102 LEU A O 1
ATOM 848 N N . GLU A 1 103 ? 16.666 1.533 -9.406 1.00 92.50 103 GLU A N 1
ATOM 849 C CA . GLU A 1 103 ? 17.839 1.761 -8.555 1.00 92.50 103 GLU A CA 1
ATOM 850 C C . GLU A 1 103 ? 17.446 2.121 -7.116 1.00 92.50 103 GLU A C 1
ATOM 852 O O . GLU A 1 103 ? 17.945 1.494 -6.181 1.00 92.50 103 GLU A O 1
ATOM 857 N N . LYS A 1 104 ? 16.473 3.024 -6.925 1.00 92.00 104 LYS A N 1
ATOM 858 C CA . LYS A 1 104 ? 15.956 3.382 -5.589 1.00 92.00 104 LYS A CA 1
ATOM 859 C C . LYS A 1 104 ? 15.409 2.174 -4.828 1.00 92.00 104 LYS A C 1
ATOM 861 O O . LYS A 1 104 ? 15.715 1.991 -3.653 1.00 92.00 104 LYS A O 1
ATOM 866 N N . VAL A 1 105 ? 14.627 1.325 -5.497 1.00 91.62 105 VAL A N 1
ATOM 867 C CA . VAL A 1 105 ? 14.053 0.115 -4.885 1.00 91.62 105 VAL A CA 1
ATOM 868 C C . VAL A 1 105 ? 15.163 -0.871 -4.483 1.00 91.62 105 VAL A C 1
ATOM 870 O O . VAL A 1 105 ? 15.111 -1.449 -3.397 1.00 91.62 105 VAL A O 1
ATOM 873 N N . ARG A 1 106 ? 16.213 -1.031 -5.302 1.00 90.81 106 ARG A N 1
ATOM 874 C CA . ARG A 1 106 ? 17.377 -1.871 -4.957 1.00 90.81 106 ARG A CA 1
ATOM 875 C C . ARG A 1 106 ? 18.128 -1.341 -3.731 1.00 90.81 106 ARG A C 1
ATOM 877 O O . ARG A 1 106 ? 18.500 -2.132 -2.862 1.00 90.81 106 ARG A O 1
ATOM 884 N N . GLU A 1 107 ? 18.350 -0.030 -3.651 1.00 89.81 107 GLU A N 1
ATOM 885 C CA . GLU A 1 107 ? 19.013 0.604 -2.504 1.00 89.81 107 GLU A CA 1
ATOM 886 C C . GLU A 1 107 ? 18.226 0.413 -1.201 1.00 89.81 107 GLU A C 1
ATOM 888 O O . GLU A 1 107 ? 18.824 0.142 -0.154 1.00 89.81 107 GLU A O 1
ATOM 893 N N . GLU A 1 108 ? 16.891 0.477 -1.255 1.00 85.81 108 GLU A N 1
ATOM 894 C CA . GLU A 1 108 ? 16.047 0.203 -0.087 1.00 85.81 108 GLU A CA 1
ATOM 895 C C . GLU A 1 108 ? 16.211 -1.235 0.417 1.00 85.81 108 GLU A C 1
ATOM 897 O O . GLU A 1 108 ? 16.432 -1.432 1.611 1.00 85.81 108 GLU A O 1
ATOM 902 N N . ILE A 1 109 ? 16.223 -2.234 -0.474 1.00 86.00 109 ILE A N 1
ATOM 903 C CA . ILE A 1 109 ? 16.442 -3.639 -0.083 1.00 86.00 109 ILE A CA 1
ATOM 904 C C . ILE A 1 109 ? 17.817 -3.834 0.564 1.00 86.00 109 ILE A C 1
ATOM 906 O O . ILE A 1 109 ? 17.954 -4.594 1.526 1.00 86.00 109 ILE A O 1
ATOM 910 N N . ILE A 1 110 ? 18.857 -3.179 0.039 1.00 84.38 110 ILE A N 1
ATOM 911 C CA . ILE A 1 110 ? 20.207 -3.249 0.617 1.00 84.38 110 ILE A CA 1
ATOM 912 C C . ILE A 1 110 ? 20.208 -2.631 2.020 1.00 84.38 110 ILE A C 1
ATOM 914 O O . ILE A 1 110 ? 20.782 -3.211 2.947 1.00 84.38 110 ILE A O 1
ATOM 918 N N . THR A 1 111 ? 19.531 -1.495 2.187 1.00 82.31 111 THR A N 1
ATOM 919 C CA . THR A 1 111 ? 19.421 -0.795 3.469 1.00 82.31 111 THR A CA 1
ATOM 920 C C . THR A 1 111 ? 18.675 -1.648 4.496 1.00 82.31 111 THR A C 1
ATOM 922 O O . THR A 1 111 ? 19.214 -1.887 5.577 1.00 82.31 111 THR A O 1
ATOM 925 N N . GLU A 1 112 ? 17.515 -2.206 4.140 1.00 75.19 112 GLU A N 1
ATOM 926 C CA . GLU A 1 112 ? 16.720 -3.079 5.017 1.00 75.19 112 GLU A CA 1
ATOM 927 C C . GLU A 1 112 ? 17.458 -4.370 5.394 1.00 75.19 112 GLU A C 1
ATOM 929 O O . GLU A 1 112 ? 17.462 -4.774 6.558 1.00 75.19 112 GLU A O 1
ATOM 934 N N . LYS A 1 113 ? 18.161 -5.007 4.448 1.00 75.69 113 LYS A N 1
ATOM 935 C CA . LYS A 1 113 ? 18.987 -6.191 4.751 1.00 75.69 113 LYS A CA 1
ATOM 936 C C . LYS A 1 113 ? 20.146 -5.864 5.691 1.00 75.69 113 LYS A C 1
ATOM 938 O O . LYS A 1 113 ? 20.540 -6.707 6.498 1.00 75.69 113 LYS A O 1
ATOM 943 N N . SER A 1 114 ? 20.706 -4.658 5.598 1.00 68.88 114 SER A N 1
ATOM 944 C CA . SER A 1 114 ? 21.793 -4.225 6.477 1.00 68.88 114 SER A CA 1
ATOM 945 C C . SER A 1 114 ? 21.316 -3.931 7.905 1.00 68.88 114 SER A C 1
ATOM 947 O O . SER A 1 114 ? 22.028 -4.265 8.854 1.00 68.88 114 SER A O 1
ATOM 949 N N . SER A 1 115 ? 20.100 -3.397 8.072 1.00 60.53 115 SER A N 1
ATOM 950 C CA . SER A 1 115 ? 19.485 -3.165 9.384 1.00 60.53 115 SER A CA 1
ATOM 951 C C . SER A 1 115 ? 18.957 -4.455 10.014 1.00 60.53 115 SER A C 1
ATOM 953 O O . SER A 1 115 ? 19.201 -4.687 11.197 1.00 60.53 115 SER A O 1
ATOM 955 N N . ALA A 1 116 ? 18.353 -5.356 9.230 1.00 58.75 116 ALA A N 1
ATOM 956 C CA . ALA A 1 116 ? 17.868 -6.652 9.717 1.00 58.75 116 ALA A CA 1
ATOM 957 C C . ALA A 1 116 ? 19.004 -7.528 10.282 1.00 58.75 116 ALA A C 1
ATOM 959 O O . ALA A 1 116 ? 18.857 -8.161 11.327 1.00 58.75 116 ALA A O 1
ATOM 960 N N . LYS A 1 117 ? 20.192 -7.489 9.659 1.00 58.88 117 LYS A N 1
ATOM 961 C CA . LYS A 1 117 ? 21.393 -8.185 10.157 1.00 58.88 117 LYS A CA 1
ATOM 962 C C . LYS A 1 117 ? 21.908 -7.628 11.495 1.00 58.88 117 LYS A C 1
ATOM 964 O O . LYS A 1 117 ? 22.634 -8.317 12.215 1.00 58.88 117 LYS A O 1
ATOM 969 N N . PHE A 1 118 ? 21.579 -6.378 11.823 1.00 50.84 118 PHE A N 1
ATOM 970 C CA . PHE A 1 118 ? 21.927 -5.759 13.103 1.00 50.84 118 PHE A CA 1
ATOM 971 C C . PHE A 1 118 ? 20.935 -6.161 14.205 1.00 50.84 118 PHE A C 1
ATOM 973 O O . PHE A 1 118 ? 21.354 -6.407 15.334 1.00 50.84 118 PHE A O 1
ATOM 980 N N . GLU A 1 119 ? 19.651 -6.309 13.868 1.00 53.56 119 GLU A N 1
ATOM 981 C CA . GLU A 1 119 ? 18.595 -6.739 14.797 1.00 53.56 119 GLU A CA 1
ATOM 982 C C . GLU A 1 119 ? 18.687 -8.230 15.163 1.00 53.56 119 GLU A C 1
ATOM 984 O O . GLU A 1 119 ? 18.537 -8.578 16.335 1.00 53.56 119 GLU A O 1
ATOM 989 N N . GLU A 1 120 ? 19.052 -9.106 14.220 1.00 49.00 120 GLU A N 1
ATOM 990 C CA . GLU A 1 120 ? 19.268 -10.541 14.488 1.00 49.00 120 GLU A CA 1
ATOM 991 C C . GLU A 1 120 ? 20.389 -10.769 15.525 1.00 49.00 120 GLU A C 1
ATOM 993 O O . GLU A 1 120 ? 20.261 -11.592 16.431 1.00 49.00 120 GLU A O 1
ATOM 998 N N . LYS A 1 121 ? 21.445 -9.942 15.487 1.00 49.59 121 LYS A N 1
ATOM 999 C CA . LYS A 1 121 ? 22.531 -9.949 16.486 1.00 49.59 121 LYS A CA 1
ATOM 1000 C C . LYS A 1 121 ? 22.122 -9.442 17.873 1.00 49.59 121 LYS A C 1
ATOM 1002 O O . LYS A 1 121 ? 22.826 -9.721 18.843 1.00 49.59 121 LYS A O 1
ATOM 1007 N N . ILE A 1 122 ? 21.039 -8.674 17.978 1.00 50.94 122 ILE A N 1
ATOM 1008 C CA . ILE A 1 122 ? 20.514 -8.164 19.253 1.00 50.94 122 ILE A CA 1
ATOM 1009 C C . ILE A 1 122 ? 19.510 -9.166 19.847 1.00 50.94 122 ILE A C 1
ATOM 1011 O O . ILE A 1 122 ? 19.477 -9.348 21.065 1.00 50.94 122 ILE A O 1
ATOM 1015 N N . SER A 1 123 ? 18.761 -9.878 18.997 1.00 48.31 123 SER A N 1
ATOM 1016 C CA . SER A 1 123 ? 17.760 -10.876 19.399 1.00 48.31 123 SER A CA 1
ATOM 1017 C C . SER A 1 123 ? 18.345 -12.138 20.045 1.00 48.31 123 SER A C 1
ATOM 1019 O O . SER A 1 123 ? 17.654 -12.777 20.833 1.00 48.31 123 SER A O 1
ATOM 1021 N N . GLU A 1 124 ? 19.592 -12.518 19.753 1.00 44.91 124 GLU A N 1
ATOM 1022 C CA . GLU A 1 124 ? 20.195 -13.747 20.303 1.00 44.91 124 GLU A CA 1
ATOM 1023 C C . GLU A 1 124 ? 20.598 -13.614 21.791 1.00 44.91 124 GLU A C 1
ATOM 1025 O O . GLU A 1 124 ? 20.999 -14.590 22.423 1.00 44.91 124 GLU A O 1
ATOM 1030 N N . LYS A 1 125 ? 20.496 -12.412 22.388 1.00 49.94 125 LYS A N 1
ATOM 1031 C CA . LYS A 1 125 ? 21.061 -12.121 23.719 1.00 49.94 125 LYS A CA 1
ATOM 1032 C C . LYS A 1 125 ? 20.071 -11.718 24.819 1.00 49.94 125 LYS A C 1
ATOM 1034 O O . LYS A 1 125 ? 20.533 -11.293 25.879 1.00 49.94 125 LYS A O 1
ATOM 1039 N N . LEU A 1 126 ? 18.755 -11.848 24.634 1.00 32.16 126 LEU A N 1
ATOM 1040 C CA . LEU A 1 126 ? 17.789 -11.541 25.701 1.00 32.16 126 LEU A CA 1
ATOM 1041 C C . LEU A 1 126 ? 17.049 -12.802 26.182 1.00 32.16 126 LEU A C 1
ATOM 1043 O O . LEU A 1 126 ? 16.495 -13.521 25.350 1.00 32.16 126 LEU A O 1
ATOM 1047 N N . PRO A 1 127 ? 17.011 -13.092 27.498 1.00 40.47 127 PRO A N 1
ATOM 1048 C CA . PRO A 1 127 ? 16.246 -14.213 28.014 1.00 40.47 127 PRO A CA 1
ATOM 1049 C C . PRO A 1 127 ? 14.755 -13.870 28.071 1.00 40.47 127 PRO A C 1
ATOM 1051 O O . PRO A 1 127 ? 14.359 -12.757 28.415 1.00 40.47 127 PRO A O 1
ATOM 1054 N N . THR A 1 128 ? 13.943 -14.879 27.769 1.00 44.00 128 THR A N 1
ATOM 1055 C CA . THR A 1 128 ? 12.494 -14.925 27.958 1.00 44.00 128 THR A CA 1
ATOM 1056 C C . THR A 1 128 ? 12.126 -14.590 29.404 1.00 44.00 128 THR A C 1
ATOM 1058 O O . THR A 1 128 ? 12.310 -15.413 30.300 1.00 44.00 128 THR A O 1
ATOM 1061 N N . VAL A 1 129 ? 11.574 -13.399 29.626 1.00 35.00 129 VAL A N 1
ATOM 1062 C CA . VAL A 1 129 ? 10.829 -13.050 30.838 1.00 35.00 129 VAL A CA 1
ATOM 1063 C C . VAL A 1 129 ? 9.457 -12.574 30.383 1.00 35.00 129 VAL A C 1
ATOM 1065 O O . VAL A 1 129 ? 9.313 -11.530 29.753 1.00 35.00 129 VAL A O 1
ATOM 1068 N N . SER A 1 130 ? 8.456 -13.411 30.631 1.00 49.41 130 SER A N 1
ATOM 1069 C CA . SER A 1 130 ? 7.045 -13.070 30.518 1.00 49.41 130 SER A CA 1
ATOM 1070 C C . SER A 1 130 ? 6.675 -12.174 31.696 1.00 49.41 130 SER A C 1
ATOM 1072 O O . SER A 1 130 ? 6.523 -12.680 32.809 1.00 49.41 130 SER A O 1
ATOM 1074 N N . GLU A 1 131 ? 6.542 -10.873 31.454 1.00 43.56 131 GLU A N 1
ATOM 1075 C CA . GLU A 1 131 ? 5.918 -9.953 32.401 1.00 43.56 131 GLU A CA 1
ATOM 1076 C C . GLU A 1 131 ? 4.518 -9.546 31.933 1.00 43.56 131 GLU A C 1
ATOM 1078 O O . GLU A 1 131 ? 4.230 -9.335 30.755 1.00 43.56 131 GLU A O 1
ATOM 1083 N N . GLU A 1 132 ? 3.662 -9.551 32.943 1.00 39.34 132 GLU A N 1
ATOM 1084 C CA . GLU A 1 132 ? 2.281 -9.122 33.084 1.00 39.34 132 GLU A CA 1
ATOM 1085 C C . GLU A 1 132 ? 1.916 -7.876 32.254 1.00 39.34 132 GLU A C 1
ATOM 1087 O O . GLU A 1 132 ? 2.683 -6.923 32.144 1.00 39.34 132 GLU A O 1
ATOM 1092 N N . ILE A 1 133 ? 0.724 -7.889 31.647 1.00 44.28 133 ILE A N 1
ATOM 1093 C CA . ILE A 1 133 ? 0.218 -6.794 30.808 1.00 44.28 133 ILE A CA 1
ATOM 1094 C C . ILE A 1 133 ? -0.042 -5.571 31.698 1.00 44.28 133 ILE A C 1
ATOM 1096 O O . ILE A 1 133 ? -1.056 -5.513 32.393 1.00 44.28 133 ILE A O 1
ATOM 1100 N N . GLU A 1 134 ? 0.850 -4.580 31.650 1.00 45.72 134 GLU A N 1
ATOM 1101 C CA . GLU A 1 134 ? 0.583 -3.258 32.216 1.00 45.72 134 GLU A CA 1
ATOM 1102 C C . GLU A 1 134 ? -0.591 -2.576 31.480 1.00 45.72 134 GLU A C 1
ATOM 1104 O O . GLU A 1 134 ? -0.715 -2.689 30.253 1.00 45.72 134 GLU A O 1
ATOM 1109 N N . PRO A 1 135 ? -1.466 -1.845 32.198 1.00 45.69 135 PRO A N 1
ATOM 1110 C CA . PRO A 1 135 ? -2.550 -1.096 31.578 1.00 45.69 135 PRO A CA 1
ATOM 1111 C C . PRO A 1 135 ? -2.005 -0.039 30.608 1.00 45.69 135 PRO A C 1
ATOM 1113 O O . PRO A 1 135 ? -1.056 0.685 30.910 1.00 45.69 135 PRO A O 1
ATOM 1116 N N . LEU A 1 136 ? -2.642 0.054 29.435 1.00 41.75 136 LEU A N 1
ATOM 1117 C CA . LEU A 1 136 ? -2.288 0.981 28.357 1.00 41.75 136 LEU A CA 1
ATOM 1118 C C . LEU A 1 136 ? -2.098 2.420 28.879 1.00 41.75 136 LEU A C 1
ATOM 1120 O O . LEU A 1 136 ? -2.935 2.912 29.644 1.00 41.75 136 LEU A O 1
ATOM 1124 N N . PRO A 1 137 ? -1.049 3.135 28.428 1.00 36.91 137 PRO A N 1
ATOM 1125 C CA . PRO A 1 137 ? -0.744 4.472 28.909 1.00 36.91 137 PRO A CA 1
ATOM 1126 C C . PRO A 1 137 ? -1.879 5.430 28.538 1.00 36.91 137 PRO A C 1
ATOM 1128 O O . PRO A 1 137 ? -2.071 5.790 27.378 1.00 36.91 137 PRO A O 1
ATOM 1131 N N . THR A 1 138 ? -2.616 5.884 29.549 1.00 45.97 138 THR A N 1
ATOM 1132 C CA . THR A 1 138 ? -3.841 6.699 29.439 1.00 45.97 138 THR A CA 1
ATOM 1133 C C . THR A 1 138 ? -3.580 8.153 29.020 1.00 45.97 138 THR A C 1
ATOM 1135 O O . THR A 1 138 ? -4.439 9.021 29.142 1.00 45.97 138 THR A O 1
ATOM 1138 N N . ARG A 1 139 ? -2.378 8.485 28.540 1.00 43.75 139 ARG A N 1
ATOM 1139 C CA . ARG A 1 139 ? -2.058 9.847 28.109 1.00 43.75 139 ARG A CA 1
ATOM 1140 C C . ARG A 1 139 ? -0.904 9.832 27.126 1.00 43.75 139 ARG A C 1
ATOM 1142 O O . ARG A 1 139 ? 0.244 9.615 27.506 1.00 43.75 139 ARG A O 1
ATOM 1149 N N . ILE A 1 140 ? -1.206 10.102 25.860 1.00 45.28 140 ILE A N 1
ATOM 1150 C CA . ILE A 1 140 ? -0.184 10.302 24.832 1.00 45.28 140 ILE A CA 1
ATOM 1151 C C . ILE A 1 140 ? 0.717 11.453 25.300 1.00 45.28 140 ILE A C 1
ATOM 1153 O O . ILE A 1 140 ? 0.272 12.595 25.441 1.00 45.28 140 ILE A O 1
ATOM 1157 N N . GLY A 1 141 ? 1.981 11.136 25.590 1.00 52.84 141 GLY A N 1
ATOM 1158 C CA . GLY A 1 141 ? 2.992 12.117 25.971 1.00 52.84 141 GLY A CA 1
ATOM 1159 C C . GLY A 1 141 ? 3.124 13.218 24.916 1.00 52.84 141 GLY A C 1
ATOM 1160 O O . GLY A 1 141 ? 2.839 13.023 23.733 1.00 52.84 141 GLY A O 1
ATOM 1161 N N . LYS A 1 142 ? 3.538 14.416 25.338 1.00 58.66 142 LYS A N 1
ATOM 1162 C CA . LYS A 1 142 ? 3.672 15.581 24.453 1.00 58.66 142 LYS A CA 1
ATOM 1163 C C . LYS A 1 142 ? 4.742 15.311 23.385 1.00 58.66 142 LYS A C 1
ATOM 1165 O O . LYS A 1 142 ? 5.926 15.486 23.641 1.00 58.66 142 LYS A O 1
ATOM 1170 N N . LEU A 1 143 ? 4.300 14.915 22.191 1.00 56.88 143 LEU A N 1
ATOM 1171 C CA . LEU A 1 143 ? 5.162 14.570 21.056 1.00 56.88 143 LEU A CA 1
ATOM 1172 C C . LEU A 1 143 ? 6.087 15.728 20.653 1.00 56.88 143 LEU A C 1
ATOM 1174 O O . LEU A 1 143 ? 5.677 16.899 20.613 1.00 56.88 143 LEU A O 1
ATOM 1178 N N . SER A 1 144 ? 7.329 15.388 20.319 1.00 69.88 144 SER A N 1
ATOM 1179 C CA . SER A 1 144 ? 8.356 16.308 19.836 1.00 69.88 144 SER A CA 1
ATOM 1180 C C . SER A 1 144 ? 8.006 16.865 18.452 1.00 69.88 144 SER A C 1
ATOM 1182 O O . SER A 1 144 ? 7.279 16.257 17.669 1.00 69.88 144 SER A O 1
ATOM 1184 N N . LEU A 1 145 ? 8.539 18.042 18.106 1.00 66.44 145 LEU A N 1
ATOM 1185 C CA . LEU A 1 145 ? 8.289 18.679 16.803 1.00 66.44 145 LEU A CA 1
ATOM 1186 C C . LEU A 1 145 ? 8.682 17.787 15.612 1.00 66.44 145 LEU A C 1
ATOM 1188 O O . LEU A 1 145 ? 8.009 17.826 14.586 1.00 66.44 145 LEU A O 1
ATOM 1192 N N . LYS A 1 146 ? 9.728 16.963 15.759 1.00 56.62 146 LYS A N 1
ATOM 1193 C CA . LYS A 1 146 ? 10.172 16.021 14.721 1.00 56.62 146 LYS A CA 1
ATOM 1194 C C . LYS A 1 146 ? 9.164 14.898 14.515 1.00 56.62 146 LYS A C 1
ATOM 1196 O O . LYS A 1 146 ? 8.796 14.627 13.378 1.00 56.62 146 LYS A O 1
ATOM 1201 N N . GLU A 1 147 ? 8.660 14.322 15.603 1.00 56.97 147 GLU A N 1
ATOM 1202 C CA . GLU A 1 147 ? 7.586 13.330 15.540 1.00 56.97 147 GLU A CA 1
ATOM 1203 C C . GLU A 1 147 ? 6.342 13.948 14.906 1.00 56.97 147 GLU A C 1
ATOM 1205 O O . GLU A 1 147 ? 5.765 13.355 14.007 1.00 56.97 147 GLU A O 1
ATOM 1210 N N . LYS A 1 148 ? 5.976 15.185 15.263 1.00 64.44 148 LYS A N 1
ATOM 1211 C CA . LYS A 1 148 ? 4.826 15.868 14.650 1.00 64.44 148 LYS A CA 1
ATOM 1212 C C . LYS A 1 148 ? 4.933 16.022 13.138 1.00 64.44 148 LYS A C 1
ATOM 1214 O O . LYS A 1 148 ? 3.937 15.871 12.434 1.00 64.44 148 LYS A O 1
ATOM 1219 N N . ILE A 1 149 ? 6.128 16.324 12.643 1.00 58.22 149 ILE A N 1
ATOM 1220 C CA . ILE A 1 149 ? 6.387 16.460 11.209 1.00 58.22 149 ILE A CA 1
ATOM 1221 C C . ILE A 1 149 ? 6.383 15.084 10.533 1.00 58.22 149 ILE A C 1
ATOM 1223 O O . ILE A 1 149 ? 5.725 14.927 9.507 1.00 58.22 149 ILE A O 1
ATOM 1227 N N . ALA A 1 150 ? 7.035 14.083 11.133 1.00 47.56 150 ALA A N 1
ATOM 1228 C CA . ALA A 1 150 ? 7.040 12.710 10.632 1.00 47.56 150 ALA A CA 1
ATOM 1229 C C . ALA A 1 150 ? 5.618 12.129 10.563 1.00 47.56 150 ALA A C 1
ATOM 1231 O O . ALA A 1 150 ? 5.209 11.623 9.523 1.00 47.56 150 ALA A O 1
ATOM 1232 N N . TYR A 1 151 ? 4.813 12.305 11.612 1.00 52.97 151 TYR A N 1
ATOM 1233 C CA . TYR A 1 151 ? 3.417 11.868 11.647 1.00 52.97 151 TYR A CA 1
ATOM 1234 C C . TYR A 1 151 ? 2.551 12.572 10.600 1.00 52.97 151 TYR A C 1
ATOM 1236 O O . TYR A 1 151 ? 1.719 11.924 9.973 1.00 52.97 151 TYR A O 1
ATOM 1244 N N . ARG A 1 152 ? 2.766 13.871 10.358 1.00 52.81 152 ARG A N 1
ATOM 1245 C CA . ARG A 1 152 ? 2.051 14.626 9.314 1.00 52.81 152 ARG A CA 1
ATOM 1246 C C . ARG A 1 152 ? 2.390 14.147 7.898 1.00 52.81 152 ARG A C 1
ATOM 1248 O O . ARG A 1 152 ? 1.565 14.287 7.002 1.00 52.81 152 ARG A O 1
ATOM 1255 N N . PHE A 1 153 ? 3.592 13.607 7.700 1.00 47.88 153 PHE A N 1
ATOM 1256 C CA . PHE A 1 153 ? 4.045 13.073 6.415 1.00 47.88 153 PHE A CA 1
ATOM 1257 C C . PHE A 1 153 ? 3.590 11.619 6.201 1.00 47.88 153 PHE A C 1
ATOM 1259 O O . PHE A 1 153 ? 3.114 11.276 5.122 1.00 47.88 153 PHE A O 1
ATOM 1266 N N . ILE A 1 154 ? 3.668 10.786 7.247 1.00 46.62 154 ILE A N 1
ATOM 1267 C CA . ILE A 1 154 ? 3.250 9.372 7.239 1.00 46.62 154 ILE A CA 1
ATOM 1268 C C . ILE A 1 154 ? 1.723 9.249 7.114 1.00 46.62 154 ILE A C 1
ATOM 1270 O O . ILE A 1 154 ? 1.212 8.384 6.403 1.00 46.62 154 ILE A O 1
ATOM 1274 N N . LEU A 1 155 ? 0.970 10.138 7.765 1.00 48.91 155 LEU A N 1
ATOM 1275 C CA . LEU A 1 155 ? -0.488 10.148 7.727 1.00 48.91 155 LEU A CA 1
ATOM 1276 C C . LEU A 1 155 ? -0.965 11.225 6.753 1.00 48.91 155 LEU A C 1
ATOM 1278 O O . LEU A 1 155 ? -1.290 12.342 7.147 1.00 48.91 155 LEU A O 1
ATOM 1282 N N . ASN A 1 156 ? -1.047 10.877 5.468 1.00 55.56 156 ASN A N 1
ATOM 1283 C CA . ASN A 1 156 ? -1.771 11.692 4.495 1.00 55.56 156 ASN A CA 1
ATOM 1284 C C . ASN A 1 156 ? -3.245 11.785 4.933 1.00 55.56 156 ASN A C 1
ATOM 1286 O O . ASN A 1 156 ? -4.021 10.848 4.725 1.00 55.56 156 ASN A O 1
ATOM 1290 N N . GLU A 1 157 ? -3.607 12.907 5.564 1.00 56.25 157 GLU A N 1
ATOM 1291 C CA . GLU A 1 157 ? -4.848 13.119 6.321 1.00 56.25 157 GLU A CA 1
ATOM 1292 C C . GLU A 1 157 ? -6.096 12.592 5.594 1.00 56.25 157 GLU A C 1
ATOM 1294 O O . GLU A 1 157 ? -6.896 11.863 6.176 1.00 56.25 157 GLU A O 1
ATOM 1299 N N . LYS A 1 158 ? -6.226 12.850 4.286 1.00 56.19 158 LYS A N 1
ATOM 1300 C CA . LYS A 1 158 ? -7.388 12.406 3.494 1.00 56.19 158 LYS A CA 1
ATOM 1301 C C . LYS A 1 158 ? -7.518 10.882 3.395 1.00 56.19 158 LYS A C 1
ATOM 1303 O O . LYS A 1 158 ? -8.630 10.359 3.437 1.00 56.19 158 LYS A O 1
ATOM 1308 N N . ASN A 1 159 ? -6.402 10.169 3.263 1.00 58.62 159 ASN A N 1
ATOM 1309 C CA . ASN A 1 159 ? -6.400 8.710 3.142 1.00 58.62 159 ASN A CA 1
ATOM 1310 C C . ASN A 1 159 ? -6.510 8.039 4.510 1.00 58.62 159 ASN A C 1
ATOM 1312 O O . ASN A 1 159 ? -7.236 7.055 4.641 1.00 58.62 159 ASN A O 1
ATOM 1316 N N . THR A 1 160 ? -5.854 8.605 5.524 1.00 62.03 160 THR A N 1
ATOM 1317 C CA . THR A 1 160 ? -5.936 8.142 6.911 1.00 62.03 160 THR A CA 1
ATOM 1318 C C . THR A 1 160 ? -7.376 8.210 7.408 1.00 62.03 160 THR A C 1
ATOM 1320 O O . THR A 1 160 ? -7.916 7.196 7.843 1.00 62.03 160 THR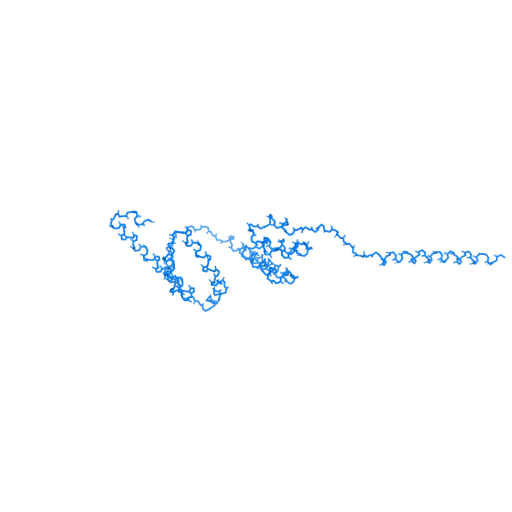 A O 1
ATOM 1323 N N . TYR A 1 161 ? -8.056 9.351 7.256 1.00 63.44 161 TYR A N 1
ATOM 1324 C CA . TYR A 1 161 ? -9.444 9.480 7.708 1.00 63.44 161 TYR A CA 1
ATOM 1325 C C . TYR A 1 161 ? -10.392 8.531 6.966 1.00 63.44 161 TYR A C 1
ATOM 1327 O O . TYR A 1 161 ? -11.253 7.924 7.596 1.00 63.44 161 TYR A O 1
ATOM 1335 N N . LYS A 1 162 ? -10.203 8.326 5.654 1.00 63.56 162 LYS A N 1
ATOM 1336 C CA . LYS A 1 162 ? -11.015 7.382 4.867 1.00 63.56 162 LYS A CA 1
ATOM 1337 C C . LYS A 1 162 ? -10.796 5.922 5.288 1.00 63.56 162 LYS A C 1
ATOM 1339 O O . LYS A 1 162 ? -11.754 5.159 5.371 1.00 63.56 162 LYS A O 1
ATOM 1344 N N . TYR A 1 163 ? -9.550 5.534 5.556 1.00 65.62 163 TYR A N 1
ATOM 1345 C CA . TYR A 1 163 ? -9.206 4.183 5.998 1.00 65.62 163 TYR A CA 1
ATOM 1346 C C . TYR A 1 163 ? -9.766 3.880 7.395 1.00 65.62 163 TYR A C 1
ATOM 1348 O O . TYR A 1 163 ? -10.433 2.864 7.589 1.00 65.62 163 TYR A O 1
ATOM 1356 N N . TRP A 1 164 ? -9.573 4.796 8.348 1.00 67.69 164 TRP A N 1
ATOM 1357 C CA . TRP A 1 164 ? -10.107 4.650 9.703 1.00 67.69 164 TRP A CA 1
ATOM 1358 C C . TRP A 1 164 ? -11.635 4.718 9.747 1.00 67.69 164 TRP A C 1
ATOM 1360 O O . TRP A 1 164 ? -12.241 3.995 10.527 1.00 67.69 164 TRP A O 1
ATOM 1370 N N . TYR A 1 165 ? -12.272 5.498 8.870 1.00 65.06 165 TYR A N 1
ATOM 1371 C CA . TYR A 1 165 ? -13.731 5.544 8.736 1.00 65.06 165 TYR A CA 1
ATOM 1372 C C . TYR A 1 165 ? -14.330 4.186 8.370 1.00 65.06 165 TYR A C 1
ATOM 1374 O O . TYR A 1 165 ? -15.257 3.720 9.032 1.00 65.06 165 TYR A O 1
ATOM 1382 N N . ASN A 1 166 ? -13.761 3.523 7.360 1.00 63.59 166 ASN A N 1
ATOM 1383 C CA . ASN A 1 166 ? -14.200 2.182 6.991 1.00 63.59 166 ASN A CA 1
ATOM 1384 C C . ASN A 1 166 ? -14.041 1.226 8.179 1.00 63.59 166 ASN A C 1
ATOM 1386 O O . ASN A 1 166 ? -14.946 0.451 8.465 1.00 63.59 166 ASN A O 1
ATOM 1390 N N . ARG A 1 167 ? -12.933 1.330 8.922 1.00 68.62 167 ARG A N 1
ATOM 1391 C CA . ARG A 1 167 ? -12.681 0.493 10.100 1.00 68.62 167 ARG A CA 1
ATOM 1392 C C . ARG A 1 167 ? -13.673 0.756 11.238 1.00 68.62 167 ARG A C 1
ATOM 1394 O O . ARG A 1 167 ? -14.171 -0.201 11.815 1.00 68.62 167 ARG A O 1
ATOM 1401 N N . PHE A 1 168 ? -14.007 2.013 11.527 1.00 71.00 168 PHE A N 1
ATOM 1402 C CA . PHE A 1 168 ? -15.002 2.358 12.548 1.00 71.00 168 PHE A CA 1
ATOM 1403 C C . PHE A 1 168 ? -16.388 1.813 12.213 1.00 71.00 168 PHE A C 1
ATOM 1405 O O . PHE A 1 168 ? -17.048 1.262 13.092 1.00 71.00 168 PHE A O 1
ATOM 1412 N N . LEU A 1 169 ? -16.787 1.878 10.942 1.00 63.38 169 LEU A N 1
ATOM 1413 C CA . LEU A 1 169 ? -18.035 1.270 10.490 1.00 63.38 169 LEU A CA 1
ATOM 1414 C C . LEU A 1 169 ? -18.044 -0.246 10.662 1.00 63.38 169 LEU A C 1
ATOM 1416 O O . LEU A 1 169 ? -19.022 -0.802 11.155 1.00 63.38 169 LEU A O 1
ATOM 1420 N N . PHE A 1 170 ? -16.946 -0.916 10.303 1.00 61.97 170 PHE A N 1
ATOM 1421 C CA . PHE A 1 170 ? -16.813 -2.359 10.511 1.00 61.97 170 PHE A CA 1
ATOM 1422 C C . PHE A 1 170 ? -16.827 -2.748 11.994 1.00 61.97 170 PHE A C 1
ATOM 1424 O O . PHE A 1 170 ? -17.318 -3.820 12.333 1.00 61.97 170 PHE A O 1
ATOM 1431 N N . CYS A 1 171 ? -16.338 -1.880 12.879 1.00 68.75 171 CYS A N 1
ATOM 1432 C CA . CYS A 1 171 ? -16.371 -2.078 14.328 1.00 68.75 171 CYS A CA 1
ATOM 1433 C C . CYS A 1 171 ? -17.702 -1.654 14.982 1.00 68.75 171 CYS A C 1
ATOM 1435 O O . CYS A 1 171 ? -17.772 -1.597 16.206 1.00 68.75 171 CYS A O 1
ATOM 1437 N N . GLY A 1 172 ? -18.747 -1.354 14.200 1.00 69.69 172 GLY A N 1
ATOM 1438 C CA . GLY A 1 172 ? -20.084 -1.051 14.722 1.00 69.69 172 GLY A CA 1
ATOM 1439 C C . GLY A 1 172 ? -20.245 0.357 15.298 1.00 69.69 172 GLY A C 1
ATOM 1440 O O . GLY A 1 172 ? -21.235 0.633 15.973 1.00 69.69 172 GLY A O 1
ATOM 1441 N N . VAL A 1 173 ? -19.301 1.266 15.039 1.00 72.94 173 VAL A N 1
ATOM 1442 C CA . VAL A 1 173 ? -19.447 2.670 15.432 1.00 72.94 173 VAL A CA 1
ATOM 1443 C C . VAL A 1 173 ? -20.484 3.336 14.529 1.00 72.94 173 VAL A C 1
ATOM 1445 O O . VAL A 1 173 ? -20.343 3.356 13.306 1.00 72.94 173 VAL A O 1
ATOM 1448 N N . ASP A 1 174 ? -21.522 3.898 15.147 1.00 74.81 174 ASP A N 1
ATOM 1449 C CA . ASP A 1 174 ? -22.609 4.589 14.454 1.00 74.81 174 ASP A CA 1
ATOM 1450 C C . ASP A 1 174 ? -22.110 5.764 13.584 1.00 74.81 174 ASP A C 1
ATOM 1452 O O . ASP A 1 174 ? -21.279 6.578 13.998 1.00 74.81 174 ASP A O 1
ATOM 1456 N N . LEU A 1 175 ? -22.675 5.880 12.380 1.00 66.81 175 LEU A N 1
ATOM 1457 C CA . LEU A 1 175 ? -22.336 6.900 11.387 1.00 66.81 175 LEU A CA 1
ATOM 1458 C C . LEU A 1 175 ? -22.591 8.319 11.887 1.00 66.81 175 LEU A C 1
ATOM 1460 O O . LEU A 1 175 ? -21.776 9.214 11.649 1.00 66.81 175 LEU A O 1
ATOM 1464 N N . GLU A 1 176 ? -23.717 8.535 12.564 1.00 69.12 176 GLU A N 1
ATOM 1465 C CA . GLU A 1 176 ? -24.072 9.848 13.101 1.00 69.12 176 GLU A CA 1
ATOM 1466 C C . GLU A 1 176 ? -23.109 10.249 14.220 1.00 69.12 176 GLU A C 1
ATOM 1468 O O . GLU A 1 176 ? -22.644 11.392 14.286 1.00 69.12 176 GLU A O 1
ATOM 1473 N N . ARG A 1 177 ? -22.728 9.285 15.061 1.00 73.12 177 ARG A N 1
ATOM 1474 C CA . ARG A 1 177 ? -21.697 9.465 16.082 1.00 73.12 177 ARG A CA 1
ATOM 1475 C C . ARG A 1 177 ? -20.345 9.840 15.480 1.00 73.12 177 ARG A C 1
ATOM 1477 O O . ARG A 1 177 ? -19.776 10.860 15.874 1.00 73.12 177 ARG A O 1
ATOM 1484 N N . SER A 1 178 ? -19.871 9.092 14.482 1.00 71.69 178 SER A N 1
ATOM 1485 C CA . SER A 1 178 ? -18.633 9.422 13.769 1.00 71.69 178 SER A CA 1
ATOM 1486 C C . SER A 1 178 ? -18.702 10.819 13.151 1.00 71.69 178 SER A C 1
ATOM 1488 O O . SER A 1 178 ? -17.777 11.611 13.317 1.00 71.69 178 SER A O 1
ATOM 1490 N N . ARG A 1 179 ? -19.813 11.170 12.493 1.00 67.19 179 ARG A N 1
ATOM 1491 C CA . ARG A 1 179 ? -20.002 12.479 11.850 1.00 67.19 179 ARG A CA 1
ATOM 1492 C C . ARG A 1 179 ? -19.886 13.636 12.852 1.00 67.19 179 ARG A C 1
ATOM 1494 O O . ARG A 1 179 ? -19.210 14.619 12.548 1.00 67.19 179 ARG A O 1
ATOM 1501 N N . ARG A 1 180 ? -20.476 13.508 14.049 1.00 77.94 180 ARG A N 1
ATOM 1502 C CA . ARG A 1 180 ? -20.396 14.531 15.113 1.00 77.94 180 ARG A CA 1
ATOM 1503 C C . ARG A 1 180 ? -18.999 14.699 15.695 1.00 77.94 180 ARG A C 1
ATOM 1505 O O . ARG A 1 180 ? -18.636 15.804 16.092 1.00 77.94 180 ARG A O 1
ATOM 1512 N N . VAL A 1 181 ? -18.251 13.614 15.858 1.00 73.44 181 VAL A N 1
ATOM 1513 C CA . VAL A 1 181 ? -16.877 13.672 16.381 1.00 73.44 181 VAL A CA 1
ATOM 1514 C C . VAL A 1 181 ? -15.970 14.311 15.328 1.00 73.44 181 VAL A C 1
ATOM 1516 O O . VAL A 1 181 ? -15.264 15.275 15.604 1.00 73.44 181 VAL A O 1
ATOM 1519 N N . ILE A 1 182 ? -16.094 13.874 14.074 1.00 67.19 182 ILE A N 1
ATOM 1520 C CA . ILE A 1 182 ? -15.255 14.328 12.961 1.00 67.19 182 ILE A CA 1
ATOM 1521 C C . ILE A 1 182 ? -15.428 15.812 12.654 1.00 67.19 182 ILE A C 1
ATOM 1523 O O . ILE A 1 182 ? -14.436 16.489 12.391 1.00 67.19 182 ILE A O 1
ATOM 1527 N N . SER A 1 183 ? -16.645 16.352 12.739 1.00 69.88 183 SER A N 1
ATOM 1528 C CA . SER A 1 183 ? -16.875 17.781 12.491 1.00 69.88 183 SER A CA 1
ATOM 1529 C C . SER A 1 183 ? -16.103 18.702 13.447 1.00 69.88 183 SER A C 1
ATOM 1531 O O . SER A 1 183 ? -15.946 19.885 13.156 1.00 69.88 183 SER A O 1
ATOM 1533 N N . ARG A 1 184 ? -15.631 18.181 14.589 1.00 74.44 184 ARG A N 1
ATOM 1534 C CA . ARG A 1 184 ? -14.847 18.919 15.592 1.00 74.44 184 ARG A CA 1
ATOM 1535 C C . ARG A 1 184 ? -13.337 18.780 15.399 1.00 74.44 184 ARG A C 1
ATOM 1537 O O . ARG A 1 184 ? -12.573 19.542 15.989 1.00 74.44 184 ARG A O 1
ATOM 1544 N N . ILE A 1 185 ? -12.890 17.843 14.566 1.00 72.75 185 ILE A N 1
ATOM 1545 C CA . ILE A 1 185 ? -11.477 17.514 14.413 1.00 72.75 185 ILE A CA 1
ATOM 1546 C C . ILE A 1 185 ? -10.808 18.486 13.441 1.00 72.75 185 ILE A C 1
ATOM 1548 O O . ILE A 1 185 ? -11.096 18.509 12.247 1.00 72.75 185 ILE A O 1
ATOM 1552 N N . LYS A 1 186 ? -9.858 19.270 13.958 1.00 70.88 186 LYS A N 1
ATOM 1553 C CA . LYS A 1 186 ? -9.077 20.234 13.161 1.00 70.88 186 LYS A CA 1
ATOM 1554 C C . LYS A 1 186 ? -7.779 19.657 12.594 1.00 70.88 186 LYS A C 1
ATOM 1556 O O . LYS A 1 186 ? -7.236 20.203 11.642 1.00 70.88 186 LYS A O 1
ATOM 1561 N N . ASN A 1 187 ? -7.241 18.618 13.226 1.00 71.88 187 ASN A N 1
ATOM 1562 C CA . ASN A 1 187 ? -5.999 17.941 12.852 1.00 71.88 187 ASN A CA 1
ATOM 1563 C C . ASN A 1 187 ? -5.909 16.588 13.572 1.00 71.88 187 ASN A C 1
ATOM 1565 O O . ASN A 1 187 ? -6.693 16.311 14.478 1.00 71.88 187 ASN A O 1
ATOM 1569 N N . PHE A 1 188 ? -4.914 15.777 13.220 1.00 62.50 188 PHE A N 1
ATOM 1570 C CA . PHE A 1 188 ? -4.742 14.431 13.770 1.00 62.50 188 PHE A CA 1
ATOM 1571 C C . PHE A 1 188 ? -4.576 14.368 15.304 1.00 62.50 188 PHE A C 1
ATOM 1573 O O . PHE A 1 188 ? -5.057 13.437 15.936 1.00 62.50 188 PHE A O 1
ATOM 1580 N N . TYR A 1 189 ? -3.960 15.359 15.951 1.00 69.06 189 TYR A N 1
ATOM 1581 C CA . TYR A 1 189 ? -3.866 15.352 17.421 1.00 69.06 189 TYR A CA 1
ATOM 1582 C C . TYR A 1 189 ? -5.228 15.529 18.071 1.00 69.06 189 TYR A C 1
ATOM 1584 O O . TYR A 1 189 ? -5.569 14.829 19.019 1.00 69.06 189 TYR A O 1
ATOM 1592 N N . HIS A 1 190 ? -6.019 16.431 17.502 1.00 69.44 190 HIS A N 1
ATOM 1593 C CA . HIS A 1 190 ? -7.406 16.615 17.890 1.00 69.44 190 HIS A CA 1
ATOM 1594 C C . HIS A 1 190 ? -8.260 15.388 17.535 1.00 69.44 190 HIS A C 1
ATOM 1596 O O . HIS A 1 190 ? -9.264 15.143 18.186 1.00 69.44 190 HIS A O 1
ATOM 1602 N N . TRP A 1 191 ? -7.869 14.608 16.520 1.00 76.25 191 TRP A N 1
ATOM 1603 C CA . TRP A 1 191 ? -8.516 13.337 16.197 1.00 76.25 191 TRP A CA 1
ATOM 1604 C C . TRP A 1 191 ? -8.325 12.326 17.317 1.00 76.25 191 TRP A C 1
ATOM 1606 O O . TRP A 1 191 ? -9.309 11.791 17.816 1.00 76.25 191 TRP A O 1
ATOM 1616 N N . CYS A 1 192 ? -7.076 12.091 17.725 1.00 74.19 192 CYS A N 1
ATOM 1617 C CA . CYS A 1 192 ? -6.783 11.169 18.817 1.00 74.19 192 CYS A CA 1
ATOM 1618 C C . CYS A 1 192 ? -7.477 11.607 20.110 1.00 74.19 192 CYS A C 1
ATOM 1620 O O . CYS A 1 192 ? -8.132 10.792 20.742 1.00 74.19 192 CYS A O 1
ATOM 1622 N N . ASP A 1 193 ? -7.395 12.895 20.452 1.00 80.06 193 ASP A N 1
ATOM 1623 C CA . ASP A 1 193 ? -7.998 13.440 21.672 1.00 80.06 193 ASP A CA 1
ATOM 1624 C C . ASP A 1 193 ? -9.530 13.289 21.693 1.00 80.06 193 ASP A C 1
ATOM 1626 O O . ASP A 1 193 ? -10.097 12.828 22.681 1.00 80.06 193 ASP A O 1
ATOM 1630 N N . GLU A 1 194 ? -10.220 13.612 20.594 1.00 80.12 194 GLU A N 1
ATOM 1631 C CA . GLU A 1 194 ? -11.682 13.479 20.535 1.00 80.12 194 GLU A CA 1
ATOM 1632 C C . GLU A 1 194 ? -12.141 12.015 20.553 1.00 80.12 194 GLU A C 1
ATOM 1634 O O . GLU A 1 194 ? -13.129 11.704 21.213 1.00 80.12 194 GLU A O 1
ATOM 1639 N N . TRP A 1 195 ? -11.429 11.103 19.881 1.00 81.31 195 TRP A N 1
ATOM 1640 C CA . TRP A 1 195 ? -11.766 9.675 19.924 1.00 81.31 195 TRP A CA 1
ATOM 1641 C C . TRP A 1 195 ? -11.458 9.030 21.278 1.00 81.31 195 TRP A C 1
ATOM 1643 O O . TRP A 1 195 ? -12.222 8.169 21.711 1.00 81.31 195 TRP A O 1
ATOM 1653 N N . SER A 1 196 ? -10.399 9.461 21.969 1.00 85.69 196 SER A N 1
ATOM 1654 C CA . SER A 1 196 ? -10.117 9.031 23.343 1.00 85.69 196 SER A CA 1
ATOM 1655 C C . SER A 1 196 ? -11.227 9.462 24.300 1.00 85.69 196 SER A C 1
ATOM 1657 O O . SER A 1 196 ? -11.783 8.615 24.994 1.00 85.69 196 SER A O 1
ATOM 1659 N N . LYS 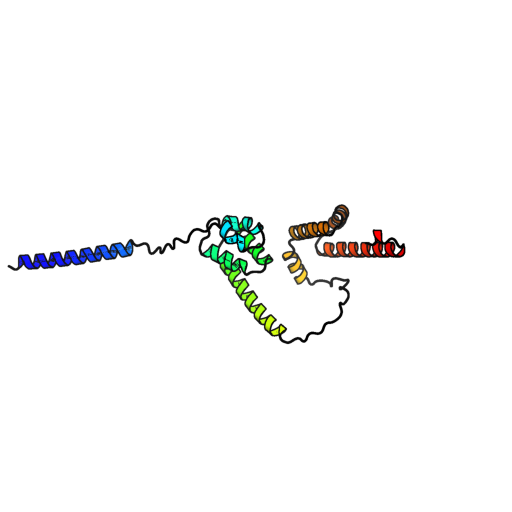A 1 197 ? -11.639 10.737 24.261 1.00 86.81 197 LYS A N 1
ATOM 1660 C CA . LYS A 1 197 ? -12.772 11.232 25.067 1.00 86.81 197 LYS A CA 1
ATOM 1661 C C . LYS A 1 197 ? -14.070 10.488 24.766 1.00 86.81 197 LYS A C 1
ATOM 1663 O O . LYS A 1 197 ? -14.853 10.205 25.666 1.00 86.81 197 LYS A O 1
ATOM 1668 N N . GLU A 1 198 ? -14.322 10.181 23.495 1.00 85.38 198 GLU A N 1
ATOM 1669 C CA . GLU A 1 198 ? -15.517 9.435 23.103 1.00 85.38 198 GLU A CA 1
ATOM 1670 C C . GLU A 1 198 ? -15.515 8.008 23.673 1.00 85.38 198 GLU A C 1
ATOM 1672 O O . GLU A 1 198 ? -16.564 7.519 24.097 1.00 85.38 198 GLU A O 1
ATOM 1677 N N . GLY A 1 199 ? -14.343 7.364 23.718 1.00 86.06 199 GLY A N 1
ATOM 1678 C CA . GLY A 1 199 ? -14.142 6.065 24.359 1.00 86.06 199 GLY A CA 1
ATOM 1679 C C . GLY A 1 199 ? -14.374 6.109 25.870 1.00 86.06 199 GLY A C 1
ATOM 1680 O O . GLY A 1 199 ? -15.140 5.301 26.386 1.00 86.06 199 GLY A O 1
ATOM 1681 N N . GLU A 1 200 ? -13.803 7.094 26.565 1.00 89.94 200 G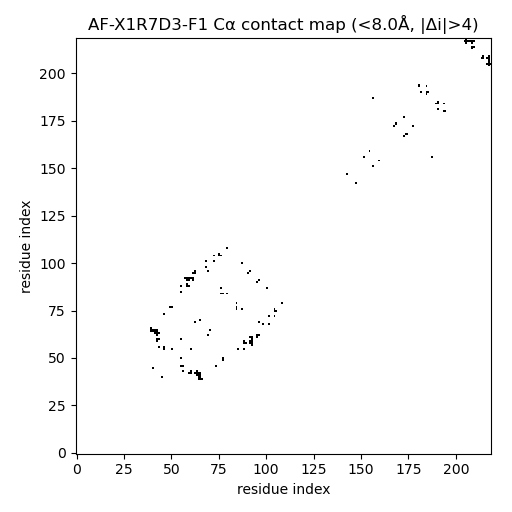LU A N 1
ATOM 1682 C CA . GLU A 1 200 ? -13.990 7.284 28.015 1.00 89.94 200 GLU A CA 1
ATOM 1683 C C . GLU A 1 200 ? -15.468 7.519 28.379 1.00 89.94 200 GLU A C 1
ATOM 1685 O O . GLU A 1 200 ? -15.994 6.951 29.342 1.00 89.94 200 GLU A O 1
ATOM 1690 N N . ASN A 1 201 ? -16.181 8.308 27.567 1.00 89.06 201 ASN A N 1
ATOM 1691 C CA . ASN A 1 201 ? -17.616 8.531 27.741 1.00 89.06 201 ASN A CA 1
ATOM 1692 C C . ASN A 1 201 ? -18.421 7.232 27.575 1.00 89.06 201 ASN A C 1
ATOM 1694 O O . ASN A 1 201 ? -19.373 6.997 28.317 1.00 89.06 201 ASN A O 1
ATOM 1698 N N . LEU A 1 202 ? -18.056 6.388 26.604 1.00 86.00 202 LEU A N 1
ATOM 1699 C CA . LEU A 1 202 ? -18.694 5.085 26.403 1.00 86.00 202 LEU A CA 1
ATOM 1700 C C . LEU A 1 202 ? -18.464 4.139 27.564 1.00 86.00 202 LEU A C 1
ATOM 1702 O O . LEU A 1 202 ? -19.403 3.487 28.009 1.00 86.00 202 LEU A O 1
ATOM 1706 N N . GLU A 1 203 ? -17.229 4.076 28.040 1.00 89.38 203 GLU A N 1
ATOM 1707 C CA . GLU A 1 203 ? -16.862 3.237 29.169 1.00 89.38 203 GLU A CA 1
ATOM 1708 C C . GLU A 1 203 ? -17.650 3.638 30.418 1.00 89.38 203 GLU A C 1
ATOM 1710 O O . GLU A 1 203 ? -18.232 2.784 31.085 1.00 89.38 203 GLU A O 1
ATOM 1715 N N . THR A 1 204 ? -17.774 4.943 30.671 1.00 92.38 204 THR A N 1
ATOM 1716 C CA . THR A 1 204 ? -18.575 5.467 31.785 1.00 92.38 204 THR A CA 1
ATOM 1717 C C . THR A 1 204 ? -20.050 5.062 31.660 1.00 92.38 204 THR A C 1
ATOM 1719 O O . THR A 1 204 ? -20.650 4.600 32.631 1.00 92.38 204 THR A O 1
ATOM 1722 N N . LEU A 1 205 ? -20.640 5.172 30.462 1.00 89.12 205 LEU A N 1
ATOM 1723 C CA . LEU A 1 205 ? -22.024 4.749 30.207 1.00 89.12 205 LEU A CA 1
ATOM 1724 C C . LEU A 1 205 ? -22.213 3.235 30.373 1.00 89.12 205 LEU A C 1
ATOM 1726 O O . LEU A 1 205 ? -23.233 2.800 30.908 1.00 89.12 205 LEU A O 1
ATOM 1730 N N . ALA A 1 206 ? -21.240 2.432 29.941 1.00 89.12 206 ALA A N 1
ATOM 1731 C CA . ALA A 1 206 ? -21.268 0.983 30.106 1.00 89.12 206 ALA A CA 1
ATOM 1732 C C . ALA A 1 206 ? -21.188 0.590 31.590 1.00 89.12 206 ALA A C 1
ATOM 1734 O O . ALA A 1 206 ? -21.965 -0.246 32.051 1.00 89.12 206 ALA A O 1
ATOM 1735 N N . GLN A 1 207 ? -20.317 1.244 32.365 1.00 90.81 207 GLN A N 1
ATOM 1736 C CA . GLN A 1 207 ? -20.219 1.057 33.815 1.00 90.81 207 GLN A CA 1
ATOM 1737 C C . GLN A 1 207 ? -21.514 1.470 34.537 1.00 90.81 207 GLN A C 1
ATOM 1739 O O . GLN A 1 207 ? -21.967 0.771 35.445 1.00 90.81 207 GLN A O 1
ATOM 1744 N N . GLU A 1 208 ? -22.159 2.562 34.116 1.00 93.38 208 GLU A N 1
ATOM 1745 C CA . GLU A 1 208 ? -23.457 2.982 34.658 1.00 93.38 208 GLU A CA 1
ATOM 1746 C C . GLU A 1 208 ? -24.588 2.002 34.295 1.00 93.38 208 GLU A C 1
ATOM 1748 O O . GLU A 1 208 ? -25.474 1.736 35.105 1.00 93.38 208 GLU A O 1
ATOM 1753 N N . ALA A 1 209 ? -24.571 1.429 33.090 1.00 90.12 209 ALA A N 1
ATOM 1754 C CA . ALA A 1 209 ? -25.528 0.398 32.699 1.00 90.12 209 ALA A CA 1
ATOM 1755 C C . ALA A 1 209 ? -25.335 -0.893 33.514 1.00 90.12 209 ALA A C 1
ATOM 1757 O O . ALA A 1 209 ? -26.322 -1.480 33.964 1.00 90.12 209 ALA A O 1
ATOM 1758 N N . LEU A 1 210 ? -24.083 -1.289 33.774 1.00 91.69 210 LEU A N 1
ATOM 1759 C CA . LEU A 1 210 ? -23.752 -2.430 34.635 1.00 91.69 210 LEU A CA 1
ATOM 1760 C C . LEU A 1 210 ? -24.206 -2.220 36.079 1.00 91.69 210 LEU A C 1
ATOM 1762 O O . LEU A 1 210 ? -24.753 -3.146 36.673 1.00 91.69 210 LEU A O 1
ATOM 1766 N N . SER A 1 211 ? -24.039 -1.016 36.637 1.00 91.88 211 SER A N 1
ATOM 1767 C CA . SER A 1 211 ? -24.491 -0.720 38.006 1.00 91.88 211 SER A CA 1
ATOM 1768 C C . SER A 1 211 ? -26.016 -0.775 38.162 1.00 91.88 211 SER A C 1
ATOM 1770 O O . SER A 1 211 ? -26.515 -0.977 39.266 1.00 91.88 211 SER A O 1
ATOM 1772 N N . LYS A 1 212 ? -26.757 -0.656 37.053 1.00 94.88 212 LYS A N 1
ATOM 1773 C CA . LYS A 1 212 ? -28.217 -0.822 36.968 1.00 94.88 212 LYS A CA 1
ATOM 1774 C C . LYS A 1 212 ? -28.644 -2.238 36.553 1.00 94.88 212 LYS A C 1
ATOM 1776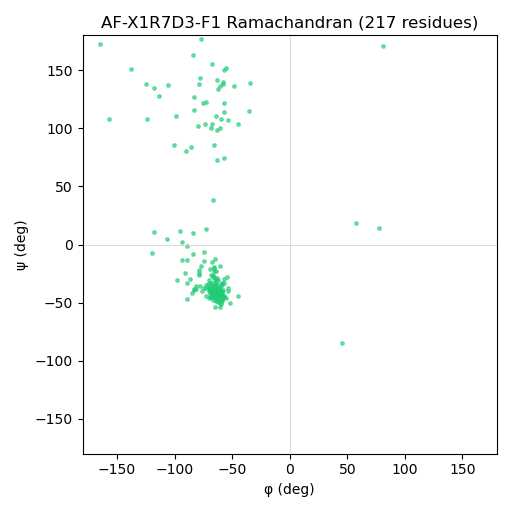 O O . LYS A 1 212 ? -29.799 -2.426 36.183 1.00 94.88 212 LYS A O 1
ATOM 1781 N N . GLU A 1 213 ? -27.719 -3.202 36.550 1.00 91.31 213 GLU A N 1
ATOM 1782 C CA . GLU A 1 213 ? -27.919 -4.590 36.096 1.00 91.31 213 GLU A CA 1
ATOM 1783 C C . GLU A 1 213 ? -28.407 -4.716 34.636 1.00 91.31 213 GLU A C 1
ATOM 1785 O O . GLU A 1 213 ? -28.896 -5.763 34.206 1.00 91.31 213 GLU A O 1
ATOM 1790 N N . ASN A 1 214 ? -28.241 -3.670 33.819 1.00 87.88 214 ASN A N 1
ATOM 1791 C CA . ASN A 1 214 ? -28.609 -3.692 32.408 1.00 87.88 214 ASN A CA 1
ATOM 1792 C C . ASN A 1 214 ? -27.433 -4.171 31.547 1.00 87.88 214 ASN A C 1
ATOM 1794 O O . ASN A 1 214 ? -26.723 -3.393 30.908 1.00 87.88 214 ASN A O 1
ATOM 1798 N N . ILE A 1 215 ? -27.263 -5.492 31.520 1.00 84.31 215 ILE A N 1
ATOM 1799 C CA . ILE A 1 215 ? -26.185 -6.183 30.798 1.00 84.31 215 ILE A CA 1
ATOM 1800 C C . ILE A 1 215 ? -26.273 -5.950 29.281 1.00 84.31 215 ILE A C 1
ATOM 1802 O O . ILE A 1 215 ? -25.252 -5.920 28.601 1.00 84.31 215 ILE A O 1
ATOM 1806 N N . TYR A 1 216 ? -27.482 -5.766 28.741 1.00 84.81 216 TYR A N 1
ATOM 1807 C CA . TYR A 1 216 ? -27.690 -5.577 27.304 1.00 84.81 216 TYR A CA 1
ATOM 1808 C C . TYR A 1 216 ? -27.152 -4.237 26.805 1.00 84.81 216 TYR A C 1
ATOM 1810 O O . TYR A 1 216 ? -26.551 -4.195 25.741 1.00 84.81 216 TYR A O 1
ATOM 1818 N N . THR A 1 217 ? -27.353 -3.159 27.564 1.00 81.38 217 THR A N 1
ATOM 1819 C CA . THR A 1 217 ? -26.869 -1.821 27.188 1.00 81.38 217 THR A CA 1
ATOM 1820 C C . THR A 1 217 ? -25.376 -1.636 27.471 1.00 81.38 217 THR A C 1
ATOM 1822 O O . THR A 1 217 ? -24.743 -0.770 26.877 1.00 81.38 217 THR A O 1
ATOM 1825 N N . ALA A 1 218 ? -24.808 -2.430 28.381 1.00 80.25 218 ALA A N 1
ATOM 1826 C CA . ALA A 1 218 ? -23.390 -2.372 28.726 1.00 80.25 218 ALA A CA 1
ATOM 1827 C C . ALA A 1 218 ? -22.454 -3.032 27.697 1.00 80.25 218 ALA A C 1
ATOM 1829 O O . ALA A 1 218 ? -21.248 -2.796 27.744 1.00 80.25 218 ALA A O 1
ATOM 1830 N N . LYS A 1 219 ? -22.991 -3.892 26.827 1.00 77.88 219 LYS A N 1
ATOM 1831 C CA . LYS A 1 219 ? -22.244 -4.690 25.849 1.00 77.88 219 LYS A CA 1
ATOM 1832 C C . LYS A 1 219 ? -22.229 -4.026 24.477 1.00 77.88 219 LYS A C 1
ATOM 1834 O O . LYS A 1 219 ? -21.170 -4.114 23.819 1.00 77.88 219 LYS A O 1
#

Secondary structure (DSSP, 8-state):
-HHHHHHHHHHHHHHHHHHHHHHHHHHHSS----------EEHHHHHTTT-S-TTHHHHSGGG-EE-HHHHHHHHHHHTS-HHHHHHHHHHHHHH---HHHHHHHHHHHHHHHHHHHHHHHHHTT--------PPP-SS-----HHHHHHHHHHS-HHHHHHHHHHHHHHTT--HHHHHHHHTT-SSHHHHHHHHHHHHHHHHHHHHHHHHTT-HHHH-

Foldseek 3Di:
DPPVVVVVVVVVVVVVVVVVVVVVVVVVPPPPPPPPVPPQDAPCVLCVPLDPDCVLCQLCVVCGGDDPLNSLLSVLLSPDDPVSSVVLSNCCNVPNDDVVSSVVSVVVVVVVVVVVVVVVVVVVPDDDDDDDDDPDDLDDPDDDPVVVVVCCVVCPPVVNCVVVVVVCVVVVNDPVNVVVLVVPDPDVVSVVVSVSVVVVVLCVQLVVCVVVVNNPSND

Solvent-accessible surface area (backbone atoms only — not comparable to full-atom values): 13023 Å² total; per-residue (Å²): 123,74,72,60,57,55,50,54,51,50,53,52,51,51,50,52,51,50,52,52,51,52,55,54,48,52,64,68,69,45,69,89,63,80,66,70,80,64,75,68,44,47,41,69,73,70,44,62,88,64,50,99,53,76,62,53,63,64,24,48,49,84,55,44,62,41,50,75,66,55,48,46,38,52,60,58,39,60,74,46,59,71,70,58,35,52,51,54,37,45,45,31,52,76,73,49,85,52,73,70,56,46,52,53,55,53,52,50,53,53,52,51,55,57,51,51,61,54,50,57,69,57,62,80,74,65,81,94,73,91,74,80,88,73,79,76,80,93,61,86,70,89,74,49,73,65,56,54,51,50,50,56,64,74,43,49,61,76,60,46,54,54,54,50,48,56,49,39,50,76,72,67,48,54,66,70,59,51,51,62,55,54,77,70,43,86,47,71,69,46,41,55,53,53,53,50,53,53,50,54,53,49,52,53,52,22,52,55,26,47,78,68,70,34,62,79,78,39,107

Sequence (219 aa):
MFKKEKRLSLTKLFLRLSIALIFSLVLISSPNSTILASETINVKDYIKDKFPSVIYNIYLASLDELDQYEKEFIDVLQNLPEDKQRYYAKEVYNNGFTQELLEKVREEIITEKSSAKFEEKISEKLPTVSEEIEPLPTRIGKLSLKEKIAYRFILNEKNTYKYWYNRFLFCGVDLERSRRVISRIKNFYHWCDEWSKEGENLETLAQEALSKENIYTAK

Mean predicted aligned error: 20.57 Å

Organism: NCBI:txid412755

Radius of gyration: 34.16 Å; Cα contacts (8 Å, |Δi|>4): 86; chains: 1; bounding box: 83×39×109 Å